Protein 4JYS (pdb70)

CATH classification: 3.10.50.40

Foldseek 3Di:
DDFFDADPQGKTKDWPDQADDDFADAFKKFFKWKWKAFPVVGDTPDGQVVPPRGDIDGALDDPPPAFQVVSPVSGRGYQFTKMKIFAALVRHPCVPCVDGTMIMIMTTHDIPPDVVPDDDDPVVVVVVVVVD/DDFWDADPVGKTKDWPDQADDDFAAAFKKWFKWKWKAFPPPGDTPDTQVPPPGGDIDGQLDDPPPAFQVVSPVSGRGYQQTKMKIFAQCVRHPCPPPVPGTMIMIMTTHDIGGD

B-factor: mean 32.07, std 16.11, range [13.48, 122.91]

Secondary structure (DSSP, 8-state):
-PPPEEPTT--EEEEEE--BSSPP-TT-EEEEEEEEEESSS--EEEE-TT-SSPPEEETT---SSS-HHHHHHTTT--BT-EEEEEE-GGGS-TTTSTTS-EEEEEEEEEEE--S-----HHHHHHHHTTT-/----EE-TTS-EEEEEE--BSSPP-TT-EEEEEEEEEESSS--EEEE-TTSSSPPEEETT---SSS-HHHHHHTTT--BT-EEEEEE-GGGS-TTTS-SS-EEEEEEEEEEE--

Solvent-accessible surface area: 14953 Å² total; per-residue (Å²): 174,107,107,83,82,123,25,173,34,19,0,58,42,32,33,79,93,105,25,106,54,103,61,2,99,108,16,13,41,0,49,0,36,7,42,0,60,1,40,122,86,115,132,91,41,81,34,4,105,132,42,166,136,16,30,77,4,104,0,31,67,75,38,72,137,29,14,117,2,1,5,63,6,0,71,36,0,68,83,94,1,58,14,34,1,28,3,25,40,107,13,13,77,72,136,147,36,76,103,21,58,2,28,2,49,1,28,1,54,105,21,16,90,119,102,95,76,59,101,104,157,100,101,101,87,98,66,93,114,115,138,186,194,95,110,83,82,148,24,146,35,20,0,58,50,33,30,81,81,92,24,148,48,88,65,2,109,60,4,4,24,0,45,0,21,2,51,0,78,9,51,101,80,155,166,95,50,72,36,8,101,142,51,175,126,27,30,114,4,104,0,15,65,62,62,147,160,28,9,117,1,1,4,50,5,0,69,33,0,66,104,108,1,81,14,25,1,27,1,23,33,108,20,14,68,66,134,140,56,85,105,27,56,1,48,1,59,0,23,1,53,113,39,66,133,157

Structure (mmCIF, N/CA/C/O backbone):
data_4JYS
#
_entry.id   4JYS
#
_cell.length_a   46.600
_cell.length_b   61.910
_cell.length_c   99.960
_cell.angle_alpha   90.00
_cell.angle_beta   90.00
_cell.angle_gamma   90.00
#
_symmetry.space_group_name_H-M   'P 21 21 21'
#
loop_
_entity.id
_entity.type
_entity.pdbx_description
1 polymer 'Peptidyl-prolyl cis-trans isomerase'
2 non-polymer IMIDAZOLE
3 non-polymer 'CHLORIDE ION'
4 water water
#
loop_
_atom_site.group_PDB
_atom_site.id
_atom_site.type_symbol
_atom_site.label_atom_id
_atom_site.label_alt_id
_atom_site.label_comp_id
_atom_site.label_asym_id
_atom_site.label_entity_id
_atom_site.label_seq_id
_atom_site.pdbx_PDB_ins_code
_atom_site.Cartn_x
_atom_site.Cartn_y
_atom_site.Cartn_z
_atom_site.occupancy
_atom_site.B_iso_or_equiv
_atom_site.auth_seq_id
_atom_site.auth_comp_id
_atom_site.auth_asym_id
_atom_site.auth_atom_id
_atom_site.pdbx_PDB_model_num
ATOM 1 N N . ASP A 1 5 ? 25.768 11.730 29.582 1.00 65.31 76 ASP A N 1
ATOM 2 C CA . ASP A 1 5 ? 25.118 12.382 28.406 1.00 64.22 76 ASP A CA 1
ATOM 3 C C . ASP A 1 5 ? 23.676 12.849 28.722 1.00 55.60 76 ASP A C 1
ATOM 4 O O . ASP A 1 5 ? 23.383 13.284 29.828 1.00 57.36 76 ASP A O 1
ATOM 9 N N . LYS A 1 6 ? 22.780 12.726 27.756 1.00 49.83 77 LYS A N 1
ATOM 10 C CA . LYS A 1 6 ? 21.512 13.424 27.792 1.00 41.80 77 LYS A CA 1
ATOM 11 C C . LYS A 1 6 ? 20.470 12.768 28.711 1.00 36.18 77 LYS A C 1
ATOM 12 O O . LYS A 1 6 ? 20.504 11.538 28.948 1.00 31.45 77 LYS A O 1
ATOM 18 N N . PRO A 1 7 ? 19.524 13.580 29.229 1.00 31.07 78 PRO A N 1
ATOM 19 C CA . PRO A 1 7 ? 18.438 12.964 29.975 1.00 27.50 78 PRO A CA 1
ATOM 20 C C . PRO A 1 7 ? 17.408 12.305 29.044 1.00 26.04 78 PRO A C 1
ATOM 21 O O . PRO A 1 7 ? 17.326 12.647 27.858 1.00 22.74 78 PRO A O 1
ATOM 25 N N . TYR A 1 8 ? 16.590 11.398 29.587 1.00 24.51 79 TYR A N 1
ATOM 26 C CA . TYR A 1 8 ? 15.367 10.992 28.886 1.00 22.86 79 TYR A CA 1
ATOM 27 C C . TYR A 1 8 ? 14.376 12.153 28.805 1.00 23.41 79 TYR A C 1
ATOM 28 O O . TYR A 1 8 ? 14.252 12.915 29.761 1.00 22.26 79 TYR A O 1
ATOM 37 N N . VAL A 1 9 ? 13.661 12.270 27.689 1.00 20.76 80 VAL A N 1
ATOM 38 C CA . VAL A 1 9 ? 12.476 13.136 27.576 1.00 21.50 80 VAL A CA 1
ATOM 39 C C . VAL A 1 9 ? 11.248 12.250 27.882 1.00 22.40 80 VAL A C 1
ATOM 40 O O . VAL A 1 9 ? 11.146 11.136 27.333 1.00 24.40 80 VAL A O 1
ATOM 44 N N . LYS A 1 10 ? 10.331 12.677 28.764 1.00 20.43 81 LYS A N 1
ATOM 45 C CA . LYS A 1 10 ? 9.163 11.814 29.094 1.00 21.91 81 LYS A CA 1
ATOM 46 C C . LYS A 1 10 ? 7.938 12.338 28.392 1.00 23.10 81 LYS A C 1
ATOM 47 O O . LYS A 1 10 ? 7.628 13.523 28.505 1.00 21.47 81 LYS A O 1
ATOM 53 N N . THR A 1 11 ? 7.238 11.464 27.666 1.00 20.85 82 THR A N 1
ATOM 54 C CA . THR A 1 11 ? 5.918 11.851 27.112 1.00 21.91 82 THR A CA 1
ATOM 55 C C . THR A 1 11 ? 4.910 11.790 28.286 1.00 23.26 82 THR A C 1
ATOM 56 O O . THR A 1 11 ? 5.149 11.143 29.317 1.00 21.23 82 THR A O 1
ATOM 60 N N . GLU A 1 12 ? 3.766 12.425 28.090 1.00 24.19 83 GLU A N 1
ATOM 61 C CA . GLU A 1 12 ? 2.649 12.369 29.032 1.00 24.27 83 GLU A CA 1
ATOM 62 C C . GLU A 1 12 ? 2.243 10.928 29.293 1.00 26.09 83 GLU A C 1
ATOM 63 O O . GLU A 1 12 ? 1.879 10.560 30.404 1.00 24.16 83 GLU A O 1
ATOM 69 N N . SER A 1 13 ? 2.390 10.087 28.269 1.00 25.83 84 SER A N 1
ATOM 70 C CA . SER A 1 13 ? 1.955 8.681 28.372 1.00 22.11 84 SER A CA 1
ATOM 71 C C . SER A 1 13 ? 2.955 7.819 29.101 1.00 22.19 84 SER A C 1
ATOM 72 O O . SER A 1 13 ? 2.707 6.619 29.362 1.00 22.06 84 SER A O 1
ATOM 75 N N . GLY A 1 14 ? 4.109 8.410 29.436 1.00 22.56 85 GLY A N 1
ATOM 76 C CA . GLY A 1 14 ? 5.135 7.699 30.202 1.00 22.07 85 GLY A CA 1
ATOM 77 C C . GLY A 1 14 ? 6.259 7.103 29.398 1.00 20.11 85 GLY A C 1
ATOM 78 O O . GLY A 1 14 ? 7.054 6.318 29.941 1.00 20.85 85 GLY A O 1
ATOM 79 N N . ILE A 1 15 ? 6.354 7.416 28.105 1.00 18.27 86 ILE A N 1
ATOM 80 C CA . ILE A 1 15 ? 7.500 6.908 27.361 1.00 18.01 86 ILE A CA 1
ATOM 81 C C . ILE A 1 15 ? 8.704 7.777 27.631 1.00 19.87 86 ILE A C 1
ATOM 82 O O . ILE A 1 15 ? 8.657 8.992 27.392 1.00 18.46 86 ILE A O 1
ATOM 87 N N . LEU A 1 16 ? 9.769 7.189 28.170 1.00 19.74 87 LEU A N 1
ATOM 88 C CA . LEU A 1 16 ? 10.991 7.930 28.400 1.00 21.34 87 LEU A CA 1
ATOM 89 C C . LEU A 1 16 ? 11.933 7.602 27.236 1.00 20.42 87 LEU A C 1
ATOM 90 O O . LEU A 1 16 ? 12.248 6.440 27.033 1.00 24.60 87 LEU A O 1
ATOM 95 N N . TYR A 1 17 ? 12.403 8.603 26.528 1.00 21.01 88 TYR A N 1
ATOM 96 C CA . TYR A 1 17 ? 13.179 8.364 25.276 1.00 23.23 88 TYR A CA 1
ATOM 97 C C . TYR A 1 17 ? 14.346 9.321 25.127 1.00 22.61 88 TYR A C 1
ATOM 98 O O . TYR A 1 17 ? 14.348 10.436 25.672 1.00 22.63 88 TYR A O 1
ATOM 107 N N . LYS A 1 18 ? 15.366 8.854 24.423 1.00 25.33 89 LYS A N 1
ATOM 108 C CA . LYS A 1 18 ? 16.406 9.744 23.908 1.00 25.23 89 LYS A CA 1
ATOM 109 C C . LYS A 1 18 ? 16.826 9.307 22.519 1.00 26.15 89 LYS A C 1
ATOM 110 O O . LYS A 1 18 ? 16.842 8.113 22.218 1.00 20.66 89 LYS A O 1
ATOM 116 N N . ASP A 1 19 ? 17.221 10.275 21.717 1.00 24.94 90 ASP A N 1
ATOM 117 C CA . ASP A 1 19 ? 17.698 9.999 20.366 1.00 28.73 90 ASP A CA 1
ATOM 118 C C . ASP A 1 19 ? 19.169 9.730 20.390 1.00 29.64 90 ASP A C 1
ATOM 119 O O . ASP A 1 19 ? 19.967 10.579 20.800 1.00 28.11 90 ASP A O 1
ATOM 124 N N . LEU A 1 20 ? 19.521 8.519 19.999 1.00 28.48 91 LEU A N 1
ATOM 125 C CA . LEU A 1 20 ? 20.915 8.105 19.983 1.00 32.22 91 LEU A CA 1
ATOM 126 C C . LEU A 1 20 ? 21.555 8.541 18.682 1.00 32.68 91 LEU A C 1
ATOM 127 O O . LEU A 1 20 ? 22.759 8.786 18.639 1.00 33.15 91 LEU A O 1
ATOM 132 N N . ILE A 1 21 ? 20.737 8.643 17.635 1.00 33.21 92 ILE A N 1
ATOM 133 C CA . ILE A 1 21 ? 21.140 9.118 16.303 1.00 36.61 92 ILE A CA 1
ATOM 134 C C . ILE A 1 21 ? 20.061 10.086 15.846 1.00 35.13 92 ILE A C 1
ATOM 135 O O . ILE A 1 21 ? 18.866 9.768 15.910 1.00 32.14 92 ILE A O 1
ATOM 140 N N . ASP A 1 22 ? 20.438 11.268 15.377 1.00 35.19 93 ASP A N 1
ATOM 141 C CA . ASP A 1 22 ? 19.394 12.279 15.126 1.00 40.68 93 ASP A CA 1
ATOM 142 C C . ASP A 1 22 ? 18.466 12.042 13.920 1.00 40.19 93 ASP A C 1
ATOM 143 O O . ASP A 1 22 ? 17.260 12.387 13.961 1.00 39.34 93 ASP A O 1
ATOM 148 N N . GLY A 1 23 ? 19.010 11.447 12.862 1.00 37.24 94 GLY A N 1
ATOM 149 C CA . GLY A 1 23 ? 18.224 11.255 11.638 1.00 37.33 94 GLY A CA 1
ATOM 150 C C . GLY A 1 23 ? 18.339 12.479 10.746 1.00 41.71 94 GLY A C 1
ATOM 151 O O . GLY A 1 23 ? 19.044 13.425 11.092 1.00 38.54 94 GLY A O 1
ATOM 152 N N . GLU A 1 24 ? 17.642 12.463 9.614 1.00 41.02 95 GLU A N 1
ATOM 153 C CA . GLU A 1 24 ? 17.772 13.482 8.579 1.00 44.13 95 GLU A CA 1
ATOM 154 C C . GLU A 1 24 ? 16.432 13.635 7.874 1.00 44.39 95 GLU A C 1
ATOM 155 O O . GLU A 1 24 ? 15.634 12.681 7.806 1.00 46.15 95 GLU A O 1
ATOM 161 N N . GLY A 1 25 ? 16.155 14.832 7.365 1.00 43.20 96 GLY A N 1
ATOM 162 C CA . GLY A 1 25 ? 14.911 15.078 6.627 1.00 38.11 96 GLY A CA 1
ATOM 163 C C . GLY A 1 25 ? 13.769 15.537 7.505 1.00 39.25 96 GLY A C 1
ATOM 164 O O . GLY A 1 25 ? 13.985 15.900 8.655 1.00 46.69 96 GLY A O 1
ATOM 165 N N . ASP A 1 26 ? 12.543 15.511 6.984 1.00 40.83 97 ASP A N 1
ATOM 166 C CA . ASP A 1 26 ? 11.392 16.018 7.749 1.00 44.92 97 ASP A CA 1
ATOM 167 C C . ASP A 1 26 ? 10.940 15.078 8.877 1.00 44.77 97 ASP A C 1
ATOM 168 O O . ASP A 1 26 ? 10.926 13.869 8.687 1.00 40.29 97 ASP A O 1
ATOM 173 N N . PRO A 1 27 ? 10.539 15.641 10.036 1.00 45.22 98 PRO A N 1
ATOM 174 C CA . PRO A 1 27 ? 9.984 14.811 11.116 1.00 42.37 98 PRO A CA 1
ATOM 175 C C . PRO A 1 27 ? 8.717 14.043 10.705 1.00 42.76 98 PRO A C 1
ATOM 176 O O . PRO A 1 27 ? 7.916 14.527 9.891 1.00 44.01 98 PRO A O 1
ATOM 180 N N . ILE A 1 28 ? 8.555 12.834 11.254 1.00 36.50 99 ILE A N 1
ATOM 181 C CA . ILE A 1 28 ? 7.367 12.034 11.028 1.00 30.93 99 ILE A CA 1
ATOM 182 C C . ILE A 1 28 ? 6.166 12.690 11.734 1.00 36.82 99 ILE A C 1
ATOM 183 O O . ILE A 1 28 ? 6.298 13.178 12.872 1.00 33.59 99 ILE A O 1
ATOM 188 N N . GLU A 1 29 ? 5.017 12.698 11.048 1.00 39.23 100 GLU A N 1
ATOM 189 C CA . GLU A 1 29 ? 3.742 13.201 11.583 1.00 40.80 100 GLU A CA 1
ATOM 190 C C . GLU A 1 29 ? 2.687 12.108 11.554 1.00 39.90 100 GLU A C 1
ATOM 191 O O . GLU A 1 29 ? 2.780 11.180 10.761 1.00 39.53 100 GLU A O 1
ATOM 197 N N . GLU A 1 30 ? 1.687 12.222 12.423 1.00 41.07 101 GLU A N 1
ATOM 198 C CA . GLU A 1 30 ? 0.569 11.289 12.493 1.00 43.02 101 GLU A CA 1
ATOM 199 C C . GLU A 1 30 ? 0.058 10.961 11.093 1.00 42.86 101 GLU A C 1
ATOM 200 O O . GLU A 1 30 ? -0.104 11.866 10.278 1.00 42.70 101 GLU A O 1
ATOM 206 N N . GLY A 1 31 ? -0.196 9.681 10.819 1.00 37.74 102 GLY A N 1
ATOM 207 C CA . GLY A 1 31 ? -0.636 9.246 9.501 1.00 38.73 102 GLY A CA 1
ATOM 208 C C . GLY A 1 31 ? 0.469 8.884 8.504 1.00 38.63 102 GLY A C 1
ATOM 209 O O . GLY A 1 31 ? 0.205 8.176 7.544 1.00 40.29 102 GLY A O 1
ATOM 210 N N . ASP A 1 32 ? 1.699 9.355 8.698 1.00 35.66 103 ASP A N 1
ATOM 211 C CA . ASP A 1 32 ? 2.809 8.944 7.819 1.00 33.69 103 ASP A CA 1
ATOM 212 C C . ASP A 1 32 ? 2.998 7.433 7.880 1.00 30.98 103 ASP A C 1
ATOM 213 O O . ASP A 1 32 ? 2.781 6.848 8.924 1.00 30.00 103 ASP A O 1
ATOM 218 N N . ILE A 1 33 ? 3.400 6.821 6.774 1.00 27.80 104 ILE A N 1
ATOM 219 C CA . ILE A 1 33 ? 3.657 5.380 6.773 1.00 26.67 104 ILE A CA 1
ATOM 220 C C . ILE A 1 33 ? 5.143 5.272 7.051 1.00 26.18 104 ILE A C 1
ATOM 221 O O . ILE A 1 33 ? 5.926 5.979 6.425 1.00 26.33 104 ILE A O 1
ATOM 226 N N . VAL A 1 34 ? 5.533 4.413 8.014 1.00 23.60 105 VAL A N 1
ATOM 227 C CA . VAL A 1 34 ? 6.916 4.380 8.473 1.00 22.66 105 VAL A CA 1
ATOM 228 C C . VAL A 1 34 ? 7.398 2.943 8.483 1.00 22.90 105 VAL A C 1
ATOM 229 O O . VAL A 1 34 ? 6.726 2.084 9.030 1.00 22.67 105 VAL A O 1
ATOM 233 N N . TYR A 1 35 ? 8.560 2.701 7.888 1.00 21.85 106 TYR A N 1
ATOM 234 C CA . TYR A 1 35 ? 9.178 1.392 7.958 1.00 21.90 106 TYR A CA 1
ATOM 235 C C . TYR A 1 35 ? 10.144 1.484 9.110 1.00 21.94 106 TYR A C 1
ATOM 236 O O . TYR A 1 35 ? 11.019 2.349 9.124 1.00 20.41 106 TYR A O 1
ATOM 245 N N . ILE A 1 36 ? 10.019 0.561 10.059 1.00 21.58 107 ILE A N 1
ATOM 246 C CA . ILE A 1 36 ? 10.892 0.568 11.217 1.00 20.42 107 ILE A CA 1
ATOM 247 C C . ILE A 1 36 ? 11.546 -0.754 11.520 1.00 19.49 107 ILE A C 1
ATOM 248 O O . ILE A 1 36 ? 10.981 -1.789 11.247 1.00 21.04 107 ILE A O 1
ATOM 253 N N . HIS A 1 37 ? 12.701 -0.697 12.172 1.00 19.22 108 HIS A N 1
ATOM 254 C CA . HIS A 1 37 ? 13.294 -1.875 12.803 1.00 19.06 108 HIS A CA 1
ATOM 255 C C . HIS A 1 37 ? 13.342 -1.632 14.305 1.00 20.00 108 HIS A C 1
ATOM 256 O O . HIS A 1 37 ? 13.519 -0.475 14.758 1.00 19.67 108 HIS A O 1
ATOM 263 N N . TYR A 1 38 ? 13.117 -2.659 15.106 1.00 18.61 109 TYR A N 1
ATOM 264 C CA . TYR A 1 38 ? 13.227 -2.437 16.534 1.00 20.62 109 TYR A CA 1
ATOM 265 C C . TYR A 1 38 ? 13.503 -3.714 17.286 1.00 20.56 109 TYR A C 1
ATOM 266 O O . TYR A 1 38 ? 13.262 -4.807 16.761 1.00 19.91 109 TYR A O 1
ATOM 275 N N . GLN A 1 39 ? 13.993 -3.558 18.515 1.00 20.55 110 GLN A N 1
ATOM 276 C CA . GLN A 1 39 ? 14.116 -4.642 19.466 1.00 22.16 110 GLN A CA 1
ATOM 277 C C . GLN A 1 39 ? 13.655 -4.150 20.825 1.00 23.08 110 GLN A C 1
ATOM 278 O O . GLN A 1 39 ? 13.924 -2.998 21.189 1.00 22.76 110 GLN A O 1
ATOM 284 N N . GLY A 1 40 ? 13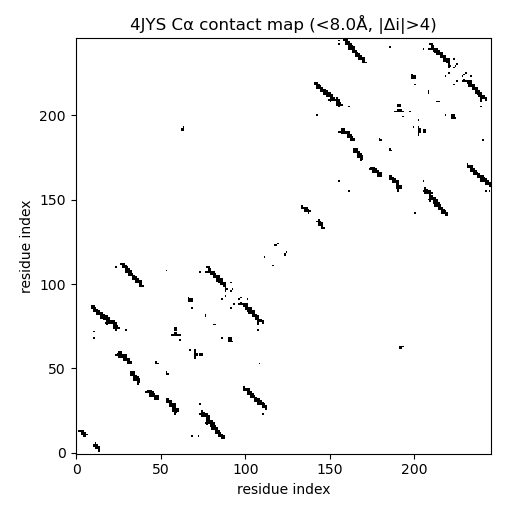.038 -5.046 21.598 1.00 22.30 111 GLY A N 1
ATOM 285 C CA . GLY A 1 40 ? 12.599 -4.748 22.966 1.00 22.90 111 GLY A CA 1
ATOM 286 C C . GLY A 1 40 ? 13.171 -5.762 23.919 1.00 25.56 111 GLY A C 1
ATOM 287 O O . GLY A 1 40 ? 13.284 -6.926 23.562 1.00 28.92 111 GLY A O 1
ATOM 288 N N . LYS A 1 41 ? 13.544 -5.312 25.118 1.00 27.25 112 LYS A N 1
ATOM 289 C CA . LYS A 1 41 ? 14.136 -6.178 26.169 1.00 31.16 112 LYS A CA 1
ATOM 290 C C . LYS A 1 41 ? 13.440 -5.921 27.511 1.00 31.37 112 LYS A C 1
ATOM 291 O O . LYS A 1 41 ? 12.967 -4.799 27.778 1.00 28.29 112 LYS A O 1
ATOM 297 N N . THR A 1 42 ? 13.435 -6.946 28.355 1.00 31.53 113 THR A N 1
ATOM 298 C CA . THR A 1 42 ? 13.077 -6.799 29.762 1.00 32.45 113 THR A CA 1
ATOM 299 C C . THR A 1 42 ? 14.139 -5.940 30.455 1.00 32.38 113 THR A C 1
ATOM 300 O O . THR A 1 42 ? 15.307 -5.853 30.015 1.00 31.93 113 THR A O 1
ATOM 304 N N . THR A 1 43 ? 13.745 -5.279 31.539 1.00 35.85 114 THR A N 1
ATOM 305 C CA . THR A 1 43 ? 14.723 -4.574 32.348 1.00 34.60 114 THR A CA 1
ATOM 306 C C . THR A 1 43 ? 15.055 -5.409 33.591 1.00 39.42 114 THR A C 1
ATOM 307 O O . THR A 1 43 ? 16.082 -5.193 34.226 1.00 42.93 114 THR A O 1
ATOM 311 N N . ASN A 1 44 ? 14.209 -6.376 33.925 1.00 44.86 115 ASN A N 1
ATOM 312 C CA . ASN A 1 44 ? 14.541 -7.284 35.026 1.00 51.03 115 ASN A CA 1
ATOM 313 C C . ASN A 1 44 ? 15.826 -8.017 34.704 1.00 52.68 115 ASN A C 1
ATOM 314 O O . ASN A 1 44 ? 16.798 -7.927 35.447 1.00 53.24 115 ASN A O 1
ATOM 319 N N . ASP A 1 45 ? 15.860 -8.675 33.552 1.00 53.21 116 ASP A N 1
ATOM 320 C CA . ASP A 1 45 ? 17.016 -9.492 33.176 1.00 55.17 116 ASP A CA 1
ATOM 321 C C . ASP A 1 45 ? 17.653 -9.139 31.821 1.00 50.30 116 ASP A C 1
ATOM 322 O O . ASP A 1 45 ? 18.514 -9.857 31.355 1.00 48.26 116 ASP A O 1
ATOM 327 N N . PHE A 1 46 ? 17.231 -8.036 31.205 0.77 48.77 117 PHE A N 1
ATOM 328 C CA . PHE A 1 46 ? 17.694 -7.617 29.862 1.00 44.34 117 PHE A CA 1
ATOM 329 C C . PHE A 1 46 ? 17.675 -8.683 28.754 1.00 42.65 117 PHE A C 1
ATOM 330 O O . PHE A 1 46 ? 18.568 -8.720 27.909 0.92 43.56 117 PHE A O 1
ATOM 338 N N . ARG A 1 47 ? 16.674 -9.550 28.729 1.00 40.66 118 ARG A N 1
ATOM 339 C CA . ARG A 1 47 ? 16.616 -10.460 27.593 1.00 42.69 118 ARG A CA 1
ATOM 340 C C . ARG A 1 47 ? 15.675 -9.926 26.518 0.85 38.23 118 ARG A C 1
ATOM 341 O O . ARG A 1 47 ? 14.697 -9.244 26.818 0.94 38.79 118 ARG A O 1
ATOM 349 N N . ILE A 1 48 ? 16.003 -10.226 25.267 1.00 37.35 119 ILE A N 1
ATOM 350 C CA . ILE A 1 48 ? 15.242 -9.762 24.134 1.00 34.80 119 ILE A CA 1
ATOM 351 C C . ILE A 1 48 ? 13.897 -10.449 24.081 1.00 35.80 119 ILE A C 1
ATOM 352 O O . ILE A 1 48 ? 13.809 -11.669 24.070 0.79 39.65 119 ILE A O 1
ATOM 357 N N . ILE A 1 49 ? 12.838 -9.664 24.022 1.00 34.39 120 ILE A N 1
ATOM 358 C CA . ILE A 1 49 ? 11.516 -10.258 23.918 1.00 34.63 120 ILE A CA 1
ATOM 359 C C . ILE A 1 49 ? 11.006 -10.226 22.488 1.00 36.04 120 ILE A C 1
ATOM 360 O O . ILE A 1 49 ? 10.211 -11.064 22.110 0.79 33.10 120 ILE A O 1
ATOM 365 N N . HIS A 1 50 ? 11.472 -9.255 21.691 1.00 36.89 121 HIS A N 1
ATOM 366 C CA . HIS A 1 50 ? 11.106 -9.188 20.277 1.00 34.14 121 HIS A CA 1
ATOM 367 C C . HIS A 1 50 ? 12.177 -8.437 19.481 0.99 32.43 121 HIS A C 1
ATOM 368 O O . HIS A 1 50 ? 12.768 -7.470 19.964 0.90 28.28 121 HIS A O 1
ATOM 375 N N . SER A 1 51 ? 12.423 -8.887 18.256 1.00 26.49 122 SER A N 1
ATOM 376 C CA . SER A 1 51 ? 13.407 -8.207 17.407 1.00 27.05 122 SER A CA 1
ATOM 377 C C . SER A 1 51 ? 12.865 -8.286 16.006 1.00 25.21 122 SER A C 1
ATOM 378 O O . SER A 1 51 ? 12.321 -9.325 15.626 1.00 22.75 122 SER A O 1
ATOM 381 N N . THR A 1 52 ? 12.973 -7.201 15.250 1.00 21.73 123 THR A N 1
ATOM 382 C CA . THR A 1 52 ? 12.490 -7.230 13.855 1.00 20.93 123 THR A CA 1
ATOM 383 C C . THR A 1 52 ? 13.628 -7.583 12.886 0.80 20.22 123 THR A C 1
ATOM 384 O O . THR A 1 52 ? 13.429 -7.547 11.677 0.94 20.36 123 THR A O 1
ATOM 388 N N . PHE A 1 53 ? 14.832 -7.857 13.391 1.00 20.12 124 PHE A N 1
ATOM 389 C CA . PHE A 1 53 ? 16.028 -7.786 12.520 1.00 22.31 124 PHE A CA 1
ATOM 390 C C . PHE A 1 53 ? 16.151 -8.927 11.521 1.00 25.19 124 PHE A C 1
ATOM 391 O O . PHE A 1 53 ? 16.949 -8.842 10.598 1.00 28.27 124 PHE A O 1
ATOM 399 N N . ASN A 1 54 ? 15.329 -9.960 11.658 1.00 26.14 125 ASN A N 1
ATOM 400 C CA . ASN A 1 54 ? 15.286 -11.040 10.655 1.00 32.51 125 ASN A CA 1
ATOM 401 C C . ASN A 1 54 ? 14.393 -10.714 9.442 1.00 32.54 125 ASN A C 1
ATOM 402 O O . ASN A 1 54 ? 14.390 -11.458 8.457 1.00 33.11 125 ASN A O 1
ATOM 407 N N . SER A 1 55 ? 13.600 -9.643 9.529 1.00 29.19 126 SER A N 1
ATOM 408 C CA . SER A 1 55 ? 12.708 -9.235 8.400 1.00 29.34 126 SER A CA 1
ATOM 409 C C . SER A 1 55 ? 13.472 -8.329 7.448 1.00 28.82 126 SER A C 1
ATOM 410 O O . SER A 1 55 ? 13.793 -7.206 7.839 1.00 24.31 126 SER A O 1
ATOM 413 N N . ILE A 1 56 ? 13.723 -8.780 6.204 1.00 23.32 127 ILE A N 1
ATOM 414 C CA . ILE A 1 56 ? 14.435 -7.994 5.217 1.00 25.51 127 ILE A CA 1
ATOM 415 C C . ILE A 1 56 ? 13.621 -6.759 4.871 1.00 22.99 127 ILE A C 1
ATOM 416 O O . ILE A 1 56 ? 14.175 -5.660 4.708 1.00 22.68 127 ILE A O 1
ATOM 421 N N . ILE A 1 57 ? 12.309 -6.937 4.702 1.00 22.46 128 ILE A N 1
ATOM 422 C CA . ILE A 1 57 ? 11.460 -5.756 4.559 1.00 21.20 128 ILE A CA 1
ATOM 423 C C . ILE A 1 57 ? 11.002 -5.423 5.981 1.00 20.78 128 ILE A C 1
ATOM 424 O O . ILE A 1 57 ? 10.457 -6.281 6.660 1.00 21.16 128 ILE A O 1
ATOM 429 N N . PRO A 1 58 ? 11.364 -4.211 6.505 1.00 18.63 129 PRO A N 1
ATOM 430 C CA . PRO A 1 58 ? 10.983 -3.873 7.907 1.00 20.07 129 PRO A CA 1
ATOM 431 C C . PRO A 1 58 ? 9.463 -3.750 7.999 1.00 18.96 129 PRO A C 1
ATOM 432 O O . PRO A 1 58 ? 8.820 -3.340 7.004 1.00 21.19 129 PRO A O 1
ATOM 436 N N . PRO A 1 59 ? 8.888 -4.039 9.179 1.00 20.69 130 PRO A N 1
ATOM 437 C CA . PRO A 1 59 ? 7.428 -3.807 9.377 1.00 21.81 130 PRO A CA 1
ATOM 438 C C . PRO A 1 59 ? 7.109 -2.361 9.100 1.00 23.35 130 PRO A C 1
ATOM 439 O O . PRO A 1 59 ? 7.981 -1.511 9.360 1.00 18.94 130 PRO A O 1
ATOM 443 N N . LYS A 1 60 ? 5.894 -2.091 8.605 1.00 23.35 131 LYS A N 1
ATOM 444 C CA . LYS A 1 60 ? 5.499 -0.708 8.377 1.00 27.51 131 LYS A CA 1
ATOM 445 C C . LYS A 1 60 ? 4.267 -0.396 9.208 1.00 26.42 131 LYS A C 1
ATOM 446 O O . LYS A 1 60 ? 3.454 -1.261 9.482 1.00 26.12 131 LYS A O 1
ATOM 452 N N . ILE A 1 61 ? 4.147 0.842 9.641 1.00 23.64 132 ILE A N 1
ATOM 453 C CA . ILE A 1 61 ? 3.001 1.221 10.485 1.00 26.72 132 ILE A CA 1
ATOM 454 C C . ILE A 1 61 ? 2.608 2.602 10.007 1.00 25.83 132 ILE A C 1
ATOM 455 O O . ILE A 1 61 ? 3.384 3.228 9.263 1.00 25.32 132 ILE A O 1
ATOM 460 N N . ARG A 1 62 ? 1.437 3.084 10.443 1.00 27.10 133 ARG A N 1
ATOM 461 C CA . ARG A 1 62 ? 1.085 4.485 10.248 1.00 29.40 133 ARG A CA 1
ATOM 462 C C . ARG A 1 62 ? 1.290 5.163 11.589 1.00 28.49 133 ARG A C 1
ATOM 463 O O . ARG A 1 62 ? 0.728 4.738 12.591 1.00 27.12 133 ARG A O 1
ATOM 471 N N . ALA A 1 63 ? 2.078 6.229 11.574 1.00 29.09 134 ALA A N 1
ATOM 472 C CA . ALA A 1 63 ? 2.416 6.940 12.778 1.00 28.20 134 ALA A CA 1
ATOM 473 C C . ALA A 1 63 ? 1.149 7.378 13.496 1.00 32.11 134 ALA A C 1
ATOM 474 O O . ALA A 1 63 ? 0.198 7.929 12.880 1.00 31.93 134 ALA A O 1
ATOM 476 N N . GLY A 1 64 ? 1.127 7.092 14.794 1.00 30.32 135 GLY A N 1
ATOM 477 C CA . GLY A 1 64 ? 0.021 7.486 15.659 1.00 33.31 135 GLY A CA 1
ATOM 478 C C . GLY A 1 64 ? -1.259 6.701 15.487 1.00 34.34 135 GLY A C 1
ATOM 479 O O . GLY A 1 64 ? -2.307 7.119 15.992 1.00 36.56 135 GLY A O 1
ATOM 480 N N . GLN A 1 65 ? -1.199 5.568 14.799 1.00 33.98 136 GLN A N 1
ATOM 481 C CA . GLN A 1 65 ? -2.405 4.782 14.546 1.00 35.06 136 GLN A CA 1
ATOM 482 C C . GLN A 1 65 ? -2.253 3.312 14.911 1.00 35.07 136 GLN A C 1
ATOM 483 O O . GLN A 1 65 ? -1.965 2.472 14.072 1.00 34.71 136 GLN A O 1
ATOM 489 N N . TYR A 1 66 ? -2.449 3.022 16.186 1.00 33.46 137 TYR A N 1
ATOM 490 C CA . TYR A 1 66 ? -2.335 1.700 16.734 1.00 34.46 137 TYR A CA 1
ATOM 491 C C . TYR A 1 66 ? -3.269 0.730 16.021 1.00 36.13 137 TYR A C 1
ATOM 492 O O . TYR A 1 66 ? -4.448 0.994 15.867 1.00 36.32 137 TYR A O 1
ATOM 501 N N . ASP A 1 67 ? -2.737 -0.403 15.607 1.00 33.77 138 ASP A N 1
ATOM 502 C CA . ASP A 1 67 ? -3.519 -1.340 14.796 1.00 36.99 138 ASP A CA 1
ATOM 503 C C . ASP A 1 67 ? -3.240 -2.696 15.349 1.00 35.77 138 ASP A C 1
ATOM 504 O O . ASP A 1 67 ? -3.501 -3.714 14.701 1.00 40.50 138 ASP A O 1
ATOM 509 N N . GLN A 1 68 ? -2.656 -2.708 16.551 1.00 31.02 139 GLN A N 1
ATOM 510 C CA . GLN A 1 68 ? -2.491 -3.933 17.302 1.00 28.75 139 GLN A CA 1
ATOM 511 C C . GLN A 1 68 ? -1.389 -4.876 16.758 1.00 28.95 139 GLN A C 1
ATOM 512 O O . GLN A 1 68 ? -1.124 -5.948 17.334 1.00 32.71 139 GLN A O 1
ATOM 518 N N . LYS A 1 69 ? -0.721 -4.477 15.675 1.00 29.66 140 LYS A N 1
ATOM 519 C CA . LYS A 1 69 ? 0.356 -5.301 15.114 1.00 31.51 140 LYS A CA 1
ATOM 520 C C . LYS A 1 69 ? 1.657 -5.230 15.941 1.00 31.06 140 LYS A C 1
ATOM 521 O O . LYS A 1 69 ? 2.459 -6.155 15.944 1.00 29.58 140 LYS A O 1
ATOM 527 N N . HIS A 1 70 ? 1.853 -4.121 16.641 1.00 26.56 141 HIS A N 1
ATOM 528 C CA . HIS A 1 70 ? 3.056 -3.923 17.441 1.00 23.85 141 HIS A CA 1
ATOM 529 C C . HIS A 1 70 ? 2.585 -3.357 18.768 1.00 23.12 141 HIS A C 1
ATOM 530 O O . HIS A 1 70 ? 1.406 -2.996 18.883 1.00 26.78 141 HIS A O 1
ATOM 537 N N . ILE A 1 71 ? 3.478 -3.255 19.748 1.00 23.54 142 ILE A N 1
ATOM 538 C CA . ILE A 1 71 ? 3.077 -2.653 21.030 1.00 24.37 142 ILE A CA 1
ATOM 539 C C . ILE A 1 71 ? 2.625 -1.216 20.818 1.00 24.41 142 ILE A C 1
ATOM 540 O O . ILE A 1 71 ? 3.120 -0.474 19.912 1.00 22.73 142 ILE A O 1
ATOM 545 N N . ARG A 1 72 ? 1.663 -0.804 21.647 1.00 22.81 143 ARG A N 1
ATOM 546 C CA . ARG A 1 72 ? 1.078 0.531 21.495 1.00 21.58 143 ARG A CA 1
ATOM 547 C C . ARG A 1 72 ? 2.144 1.648 21.460 1.00 20.08 143 ARG A C 1
ATOM 548 O O . ARG A 1 72 ? 2.011 2.614 20.722 1.00 21.61 143 ARG A O 1
ATOM 556 N N . ALA A 1 73 ? 3.192 1.543 22.294 1.00 22.63 144 ALA A N 1
ATOM 557 C CA . ALA A 1 73 ? 4.161 2.653 22.420 1.00 22.81 144 ALA A CA 1
ATOM 558 C C . ALA A 1 73 ? 4.779 3.079 21.088 1.00 22.28 144 ALA A C 1
ATOM 559 O O . ALA A 1 73 ? 5.047 4.253 20.869 1.00 23.15 144 ALA A O 1
ATOM 561 N N . ILE A 1 74 ? 5.033 2.100 20.228 1.00 22.19 145 ILE A N 1
ATOM 562 C CA . ILE A 1 74 ? 5.713 2.321 18.943 1.00 21.67 145 ILE A CA 1
ATOM 563 C C . ILE A 1 74 ? 5.027 3.382 18.063 1.00 22.51 145 ILE A C 1
ATOM 564 O O . ILE A 1 74 ? 5.700 4.228 17.483 1.00 22.11 145 ILE A O 1
ATOM 569 N N . TYR A 1 75 ? 3.697 3.326 17.978 1.00 22.69 146 TYR A N 1
ATOM 570 C CA . TYR A 1 75 ? 2.915 4.236 17.146 1.00 23.96 146 TYR A CA 1
ATOM 571 C C . TYR A 1 75 ? 3.080 5.651 17.608 1.00 24.18 146 TYR A C 1
ATOM 572 O O . TYR A 1 75 ? 3.080 6.585 16.792 1.00 24.96 146 TYR A O 1
ATOM 581 N N . GLU A 1 76 ? 3.233 5.813 18.922 1.00 22.38 147 GLU A N 1
ATOM 582 C CA . GLU A 1 76 ? 3.452 7.170 19.462 1.00 23.40 147 GLU A CA 1
ATOM 583 C C . GLU A 1 76 ? 4.888 7.638 19.249 1.00 24.22 147 GLU A C 1
ATOM 584 O O . GLU A 1 76 ? 5.145 8.740 18.794 1.00 24.79 147 GLU A O 1
ATOM 590 N N . ILE A 1 77 ? 5.832 6.779 19.589 1.00 24.70 148 ILE A N 1
ATOM 591 C CA . ILE A 1 77 ? 7.186 7.245 19.621 1.00 28.80 148 ILE A CA 1
ATOM 592 C C . ILE A 1 77 ? 7.825 7.519 18.231 1.00 25.32 148 ILE A C 1
ATOM 593 O O . ILE A 1 77 ? 8.754 8.283 18.173 1.00 21.36 148 ILE A O 1
ATOM 598 N N . VAL A 1 78 ? 7.278 6.975 17.132 1.00 21.78 149 VAL A N 1
ATOM 599 C CA . VAL A 1 78 ? 7.761 7.401 15.777 1.00 21.26 149 VAL A CA 1
ATOM 600 C C . VAL A 1 78 ? 7.501 8.881 15.482 1.00 25.66 149 VAL A C 1
ATOM 601 O O . VAL A 1 78 ? 8.230 9.516 14.703 1.00 24.47 149 VAL A O 1
ATOM 605 N N . ILE A 1 79 ? 6.451 9.442 16.082 1.00 26.57 150 ILE A N 1
ATOM 606 C CA . ILE A 1 79 ?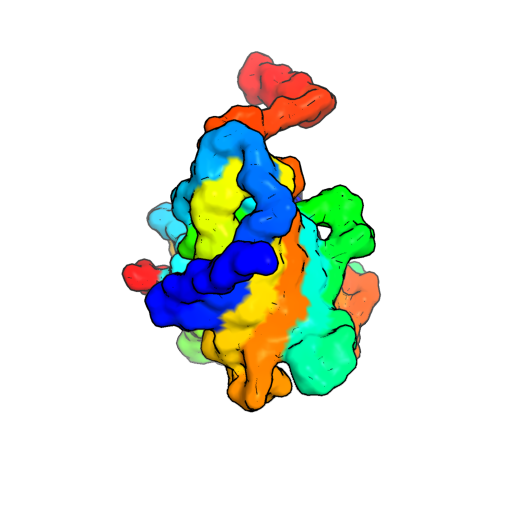 6.130 10.852 15.781 1.00 27.80 150 ILE A CA 1
ATOM 607 C C . ILE A 1 79 ? 7.310 11.728 16.213 1.00 28.88 150 ILE A C 1
ATOM 608 O O . ILE A 1 79 ? 7.807 11.604 17.340 1.00 30.28 150 ILE A O 1
ATOM 613 N N . GLY A 1 80 ? 7.800 12.564 15.294 1.00 33.32 151 GLY A N 1
ATOM 614 C CA . GLY A 1 80 ? 8.951 13.438 15.569 1.00 32.51 151 GLY A CA 1
ATOM 615 C C . GLY A 1 80 ? 10.295 12.779 15.233 1.00 31.32 151 GLY A C 1
ATOM 616 O O . GLY A 1 80 ? 11.316 13.470 15.148 1.00 30.19 151 GLY A O 1
ATOM 617 N N . MET A 1 81 ? 10.333 11.439 15.072 1.00 26.15 152 MET A N 1
ATOM 618 C CA . MET A 1 81 ? 11.522 10.808 14.506 1.00 24.03 152 MET A CA 1
ATOM 619 C C . MET A 1 81 ? 11.660 11.188 13.035 1.00 24.96 152 MET A C 1
ATOM 620 O O . MET A 1 81 ? 10.672 11.618 12.401 1.00 24.15 152 MET A O 1
ATOM 625 N N . LYS A 1 82 ? 12.869 10.983 12.507 1.00 26.50 153 LYS A N 1
ATOM 626 C CA . LYS A 1 82 ? 13.169 11.207 11.106 1.00 28.58 153 LYS A CA 1
ATOM 627 C C . LYS A 1 82 ? 13.741 9.942 10.510 1.00 32.39 153 LYS A C 1
ATOM 628 O O . LYS A 1 82 ? 14.089 8.966 11.242 1.00 25.77 153 LYS A O 1
ATOM 634 N N . LYS A 1 83 ? 13.888 9.963 9.174 1.00 30.79 154 LYS A N 1
ATOM 635 C CA . LYS A 1 83 ? 14.665 8.932 8.501 1.00 31.49 154 LYS A CA 1
ATOM 636 C C . LYS A 1 83 ? 15.981 8.767 9.223 1.00 28.98 154 LYS A C 1
ATOM 637 O O . LYS A 1 83 ? 16.659 9.753 9.516 1.00 30.17 154 LYS A O 1
ATOM 643 N N . HIS A 1 84 ? 16.334 7.522 9.534 1.00 25.75 155 HIS A N 1
ATOM 644 C CA . HIS A 1 84 ? 17.573 7.175 10.279 1.00 25.99 155 HIS A CA 1
ATOM 645 C C . HIS A 1 84 ? 17.674 7.555 11.773 1.00 24.15 155 HIS A C 1
ATOM 646 O O . HIS A 1 84 ? 18.676 7.255 12.403 1.00 26.64 155 HIS A O 1
ATOM 653 N N . THR A 1 85 ? 16.663 8.203 12.337 1.00 24.77 156 THR A N 1
ATOM 654 C CA . THR A 1 85 ? 16.689 8.458 13.797 1.00 24.89 156 THR A CA 1
ATOM 655 C C . THR A 1 85 ? 16.714 7.095 14.486 1.00 25.34 156 THR A C 1
ATOM 656 O O . THR A 1 85 ? 16.079 6.136 14.009 1.00 22.88 156 THR A O 1
ATOM 660 N N . ARG A 1 86 ? 17.513 6.993 15.548 1.00 24.18 157 ARG A N 1
ATOM 661 C CA . ARG A 1 86 ? 17.398 5.879 16.455 1.00 25.85 157 ARG A CA 1
ATOM 662 C C . ARG A 1 86 ? 17.051 6.420 17.843 1.00 23.08 157 ARG A C 1
ATOM 663 O O . ARG A 1 86 ? 17.776 7.262 18.379 1.00 22.16 157 ARG A O 1
ATOM 671 N N . ARG A 1 87 ? 15.989 5.870 18.423 1.00 21.75 158 ARG A N 1
ATOM 672 C CA . ARG A 1 87 ? 15.409 6.337 19.683 1.00 22.91 158 ARG A CA 1
ATOM 673 C C . ARG A 1 87 ? 15.409 5.183 20.648 1.00 23.74 158 ARG A C 1
ATOM 674 O O . ARG A 1 87 ? 14.885 4.088 20.338 1.00 24.95 158 ARG A O 1
ATOM 682 N N . GLN A 1 88 ? 16.030 5.398 21.799 1.00 21.33 159 GLN A N 1
ATOM 683 C CA . GLN A 1 88 ? 16.059 4.406 22.866 1.00 23.14 159 GLN A CA 1
ATOM 684 C C . GLN A 1 88 ? 14.943 4.782 23.850 1.00 23.44 159 GLN A C 1
ATOM 685 O O . GLN A 1 88 ? 14.860 5.931 24.225 1.00 20.61 159 GLN A O 1
ATOM 691 N N . CYS A 1 89 ? 14.127 3.821 24.277 1.00 20.02 160 CYS A N 1
ATOM 692 C CA . CYS A 1 89 ? 12.855 4.115 24.969 1.00 21.25 160 CYS A CA 1
ATOM 693 C C . CYS A 1 89 ? 12.669 3.216 26.156 1.00 21.12 160 CYS A C 1
ATOM 694 O O . CYS A 1 89 ? 12.891 2.008 26.015 1.00 24.25 160 CYS A O 1
ATOM 697 N N . VAL A 1 90 ? 12.300 3.799 27.313 1.00 19.14 161 VAL A N 1
ATOM 698 C CA . VAL A 1 90 ? 11.821 3.062 28.503 1.00 19.79 161 VAL A CA 1
ATOM 699 C C . VAL A 1 90 ? 10.276 3.110 28.511 1.00 19.66 161 VAL A C 1
ATOM 700 O O . VAL A 1 90 ? 9.659 4.189 28.548 1.00 20.18 161 VAL A O 1
ATOM 704 N N . VAL A 1 91 ? 9.643 1.958 28.403 1.00 20.20 162 VAL A N 1
ATOM 705 C CA . VAL A 1 91 ? 8.218 1.925 28.043 1.00 19.56 162 VAL A CA 1
ATOM 706 C C . VAL A 1 91 ? 7.392 1.383 29.218 1.00 20.63 162 VAL A C 1
ATOM 707 O O . VAL A 1 91 ? 7.727 0.354 29.780 1.00 23.52 162 VAL A O 1
ATOM 711 N N . PRO A 1 92 ? 6.305 2.074 29.579 1.00 22.77 163 PRO A N 1
ATOM 712 C CA . PRO A 1 92 ? 5.498 1.630 30.728 1.00 24.41 163 PRO A CA 1
ATOM 713 C C . PRO A 1 92 ? 4.559 0.424 30.338 1.00 24.77 163 PRO A C 1
ATOM 714 O O . PRO A 1 92 ? 4.223 0.272 29.162 1.00 23.14 163 PRO A O 1
ATOM 718 N N . PRO A 1 93 ? 4.155 -0.406 31.314 1.00 28.15 164 PRO A N 1
ATOM 719 C CA . PRO A 1 93 ? 3.332 -1.598 30.986 1.00 27.61 164 PRO A CA 1
ATOM 720 C C . PRO A 1 93 ? 2.070 -1.311 30.186 1.00 28.01 164 PRO A C 1
ATOM 721 O O . PRO A 1 93 ? 1.761 -2.057 29.268 1.00 27.32 164 PRO A O 1
ATOM 725 N N . HIS A 1 94 ? 1.362 -0.211 30.454 1.00 28.21 165 HIS A N 1
ATOM 726 C CA . HIS A 1 94 ? 0.099 -0.021 29.756 1.00 26.33 165 HIS A CA 1
ATOM 727 C C . HIS A 1 94 ? 0.286 0.136 28.229 1.00 27.02 165 HIS A C 1
ATOM 728 O O . HIS A 1 94 ? -0.671 -0.035 27.453 1.00 26.52 165 HIS A O 1
ATOM 735 N N . LEU A 1 95 ? 1.521 0.420 27.798 1.00 25.44 166 LEU A N 1
ATOM 736 C CA . LEU A 1 95 ? 1.804 0.634 26.362 1.00 25.03 166 LEU A CA 1
ATOM 737 C C . LEU A 1 95 ? 2.618 -0.492 25.723 1.00 26.79 166 LEU A C 1
ATOM 738 O O . LEU A 1 95 ? 3.108 -0.357 24.592 1.00 25.49 166 LEU A O 1
ATOM 743 N N . ALA A 1 96 ? 2.759 -1.601 26.447 1.00 24.42 167 ALA A N 1
ATOM 744 C CA . ALA A 1 96 ? 3.591 -2.706 26.010 1.00 27.66 167 ALA A CA 1
ATOM 745 C C . ALA A 1 96 ? 2.790 -4.007 26.200 1.00 28.98 167 ALA A C 1
ATOM 746 O O . ALA A 1 96 ? 1.902 -4.298 25.392 1.00 29.98 167 ALA A O 1
ATOM 748 N N . TYR A 1 97 ? 3.076 -4.754 27.256 1.00 31.62 168 TYR A N 1
ATOM 749 C CA . TYR A 1 97 ? 2.394 -6.047 27.520 1.00 32.67 168 TYR A CA 1
ATOM 750 C C . TYR A 1 97 ? 1.757 -5.984 28.911 1.00 32.30 168 TYR A C 1
ATOM 751 O O . TYR A 1 97 ? 2.367 -6.390 29.900 1.00 33.99 168 TYR A O 1
ATOM 760 N N . PRO A 1 98 ? 0.565 -5.382 29.007 1.00 35.28 169 PRO A N 1
ATOM 761 C CA . PRO A 1 98 ? 0.022 -5.097 30.348 1.00 42.63 169 PRO A CA 1
ATOM 762 C C . PRO A 1 98 ? -0.323 -6.347 31.173 1.00 44.84 169 PRO A C 1
ATOM 763 O O . PRO A 1 98 ? -0.379 -6.256 32.394 1.00 45.14 169 PRO A O 1
ATOM 767 N N . ASN A 1 99 ? -0.516 -7.489 30.505 1.00 52.36 170 ASN A N 1
ATOM 768 C CA . ASN A 1 99 ? -0.716 -8.777 31.171 1.00 54.53 170 ASN A CA 1
ATOM 769 C C . ASN A 1 99 ? 0.580 -9.546 31.289 1.00 57.50 170 ASN A C 1
ATOM 770 O O . ASN A 1 99 ? 0.871 -10.074 32.354 1.00 68.27 170 ASN A O 1
ATOM 775 N N . HIS A 1 100 ? 1.354 -9.619 30.207 1.00 51.58 171 HIS A N 1
ATOM 776 C CA . HIS A 1 100 ? 2.580 -10.391 30.229 1.00 48.04 171 HIS A CA 1
ATOM 777 C C . HIS A 1 100 ? 3.681 -9.753 31.052 1.00 45.38 171 HIS A C 1
ATOM 778 O O . HIS A 1 100 ? 4.358 -10.428 31.817 1.00 42.33 171 HIS A O 1
ATOM 785 N N . PHE A 1 101 ? 3.884 -8.450 30.912 1.00 43.88 172 PHE A N 1
ATOM 786 C CA . PHE A 1 101 ? 4.905 -7.809 31.738 1.00 40.67 172 PHE A CA 1
ATOM 787 C C . PHE A 1 101 ? 4.297 -6.660 32.510 1.00 41.86 172 PHE A C 1
ATOM 788 O O . PHE A 1 101 ? 4.535 -5.493 32.185 1.00 39.20 172 PHE A O 1
ATOM 796 N N . PRO A 1 102 ? 3.484 -6.985 33.536 1.00 41.47 173 PRO A N 1
ATOM 797 C CA . PRO A 1 102 ? 2.712 -5.941 34.178 1.00 39.66 173 PRO A CA 1
ATOM 798 C C . PRO A 1 102 ? 3.568 -5.112 35.118 1.00 41.02 173 PRO A C 1
ATOM 799 O O . PRO A 1 102 ? 3.161 -4.022 35.486 1.00 39.95 173 PRO A O 1
ATOM 803 N N . SER A 1 103 ? 4.735 -5.626 35.506 1.00 42.68 174 SER A N 1
ATOM 804 C CA . SER A 1 103 ? 5.410 -5.117 36.705 1.00 49.07 174 SER A CA 1
ATOM 805 C C . SER A 1 103 ? 6.799 -4.505 36.494 1.00 46.54 174 SER A C 1
ATOM 806 O O . SER A 1 103 ? 7.514 -4.256 37.465 1.00 48.02 174 SER A O 1
ATOM 809 N N . GLN A 1 104 ? 7.187 -4.271 35.238 1.00 40.05 175 GLN A N 1
ATOM 810 C CA . GLN A 1 104 ? 8.486 -3.668 34.967 1.00 34.29 175 GLN A CA 1
ATOM 811 C C . GLN A 1 104 ? 8.439 -2.783 33.732 1.00 31.13 175 GLN A C 1
ATOM 812 O O . GLN A 1 104 ? 7.596 -2.978 32.855 1.00 28.57 175 GLN A O 1
ATOM 818 N N . PRO A 1 105 ? 9.378 -1.823 33.642 1.00 30.09 176 PRO A N 1
ATOM 819 C CA . PRO A 1 105 ? 9.459 -1.155 32.351 1.00 29.56 176 PRO A CA 1
ATOM 820 C C . PRO A 1 105 ? 10.201 -2.060 31.334 1.00 27.60 176 PRO A C 1
ATOM 821 O O . PRO A 1 105 ? 10.982 -2.930 31.722 1.00 29.78 176 PRO A O 1
ATOM 825 N N . LEU A 1 106 ? 9.963 -1.830 30.044 1.00 27.20 177 LEU A N 1
ATOM 826 C CA . LEU A 1 106 ? 10.721 -2.464 28.971 1.00 27.15 177 LEU A CA 1
ATOM 827 C C . LEU A 1 106 ? 11.583 -1.443 28.227 1.00 26.99 177 LEU A C 1
ATOM 828 O O . LEU A 1 106 ? 11.222 -0.253 28.128 1.00 24.87 177 LEU A O 1
ATOM 833 N N . LEU A 1 107 ? 12.695 -1.925 27.691 1.00 24.57 178 LEU A N 1
ATOM 834 C CA . LEU A 1 107 ? 13.651 -1.104 27.002 1.00 24.25 178 LEU A CA 1
ATOM 835 C C . LEU A 1 107 ? 13.614 -1.440 25.509 1.00 24.42 178 LEU A C 1
ATOM 836 O O . LEU A 1 107 ? 13.889 -2.587 25.110 1.00 21.40 178 LEU A O 1
ATOM 841 N N . TYR A 1 108 ? 13.306 -0.433 24.701 1.00 22.70 179 TYR A N 1
ATOM 842 C CA . TYR A 1 108 ? 13.221 -0.587 23.214 1.00 23.49 179 TYR A CA 1
ATOM 843 C C . TYR A 1 108 ? 14.181 0.335 22.536 1.00 24.59 179 TYR A C 1
ATOM 844 O O . TYR A 1 108 ? 14.415 1.451 23.036 1.00 25.01 179 TYR A O 1
ATOM 853 N N . GLU A 1 109 ? 14.737 -0.103 21.401 1.00 23.41 180 GLU A N 1
ATOM 854 C CA . GLU A 1 109 ? 15.401 0.825 20.500 1.00 23.27 180 GLU A CA 1
ATOM 855 C C . GLU A 1 109 ? 14.746 0.727 19.136 1.00 20.86 180 GLU A C 1
ATOM 856 O O . GLU A 1 109 ? 14.606 -0.362 18.609 1.00 18.34 180 GLU A O 1
ATOM 862 N N . ILE A 1 110 ? 14.306 1.853 18.589 1.00 19.41 181 ILE A N 1
ATOM 863 C CA . ILE A 1 110 ? 13.558 1.883 17.336 1.00 22.49 181 ILE A CA 1
ATOM 864 C C . ILE A 1 110 ? 14.393 2.687 16.342 1.00 21.53 181 ILE A C 1
ATOM 865 O O . ILE A 1 110 ? 14.853 3.753 16.701 1.00 21.93 181 ILE A O 1
ATOM 870 N N . ASP A 1 111 ? 14.577 2.171 15.113 1.00 22.75 182 ASP A N 1
ATOM 871 C CA . ASP A 1 111 ? 15.286 2.855 13.989 1.00 24.71 182 ASP A CA 1
ATOM 872 C C . ASP A 1 111 ? 14.258 3.079 12.926 1.00 24.17 182 ASP A C 1
ATOM 873 O O . ASP A 1 111 ? 13.528 2.151 12.585 1.00 21.17 182 ASP A O 1
ATOM 878 N N . VAL A 1 112 ? 14.183 4.295 12.390 1.00 20.60 183 VAL A N 1
ATOM 879 C CA . VAL A 1 112 ? 13.342 4.576 11.241 1.00 21.54 183 VAL A CA 1
ATOM 880 C C . VAL A 1 112 ? 14.159 4.347 9.951 1.00 21.69 183 VAL A C 1
ATOM 881 O O . VAL A 1 112 ? 15.193 4.966 9.720 1.00 24.65 183 VAL A O 1
ATOM 885 N N . VAL A 1 113 ? 13.689 3.410 9.143 1.00 21.67 184 VAL A N 1
ATOM 886 C CA . VAL A 1 113 ? 14.343 2.994 7.889 1.00 19.98 184 VAL A CA 1
ATOM 887 C C . VAL A 1 113 ? 13.817 3.857 6.729 1.00 21.59 184 VAL A C 1
ATOM 888 O O . VAL A 1 113 ? 14.600 4.390 5.909 1.00 23.96 184 VAL A O 1
ATOM 892 N N . LYS A 1 114 ? 12.511 4.073 6.673 1.00 21.74 185 LYS A N 1
ATOM 893 C CA . LYS A 1 114 ? 11.976 4.854 5.542 1.00 25.96 185 LYS A CA 1
ATOM 894 C C . LYS A 1 114 ? 10.659 5.455 5.916 1.00 24.86 185 LYS A C 1
ATOM 895 O O . LYS A 1 114 ? 9.869 4.833 6.646 1.00 23.76 185 LYS A O 1
ATOM 901 N N . VAL A 1 115 ? 10.415 6.670 5.415 1.00 26.13 186 VAL A N 1
ATOM 902 C CA . VAL A 1 115 ? 9.134 7.337 5.614 1.00 28.68 186 VAL A CA 1
ATOM 903 C C . VAL A 1 115 ? 8.460 7.537 4.242 1.00 31.62 186 VAL A C 1
ATOM 904 O O . VAL A 1 115 ? 9.069 8.088 3.340 1.00 33.03 186 VAL A O 1
ATOM 908 N N . VAL A 1 116 ? 7.209 7.100 4.137 1.00 35.66 187 VAL A N 1
ATOM 909 C CA . VAL A 1 116 ? 6.343 7.321 2.980 1.00 44.91 187 VAL A CA 1
ATOM 910 C C . VAL A 1 116 ? 5.179 8.238 3.425 1.00 51.18 187 VAL A C 1
ATOM 911 O O . VAL A 1 116 ? 4.171 7.780 3.979 1.00 54.35 187 VAL A O 1
ATOM 915 N N . LYS A 1 117 ? 5.345 9.542 3.245 1.00 61.03 188 LYS A N 1
ATOM 916 C CA . LYS A 1 117 ? 4.240 10.483 3.517 1.00 78.64 188 LYS A CA 1
ATOM 917 C C . LYS A 1 117 ? 3.659 10.839 2.168 1.00 87.13 188 LYS A C 1
ATOM 918 O O . LYS A 1 117 ? 2.793 11.707 2.036 1.00 93.61 188 LYS A O 1
ATOM 924 N N . LYS A 1 118 ? 4.123 10.080 1.182 1.00 98.24 189 LYS A N 1
ATOM 925 C CA . LYS A 1 118 ? 4.242 10.530 -0.189 1.00 98.02 189 LYS A CA 1
ATOM 926 C C . LYS A 1 118 ? 2.964 10.385 -1.020 1.00 104.56 189 LYS A C 1
ATOM 927 O O . LYS A 1 118 ? 2.572 11.326 -1.718 1.00 107.62 189 LYS A O 1
ATOM 933 N N . ASP A 1 119 ? 2.315 9.220 -0.922 1.00 107.92 190 ASP A N 1
ATOM 934 C CA . ASP A 1 119 ? 1.374 8.748 -1.948 1.00 106.94 190 ASP A CA 1
ATOM 935 C C . ASP A 1 119 ? 2.083 8.729 -3.323 1.00 110.16 190 ASP A C 1
ATOM 936 O O . ASP A 1 119 ? 1.486 8.360 -4.336 1.00 111.10 190 ASP A O 1
ATOM 938 N N . SER A 1 120 ? 3.363 9.135 -3.326 1.00 110.73 191 SER A N 1
ATOM 939 C CA . SER A 1 120 ? 4.308 8.915 -4.435 1.00 108.19 191 SER A CA 1
ATOM 940 C C . SER A 1 120 ? 4.586 7.425 -4.562 1.00 115.03 191 SER A C 1
ATOM 941 O O . SER A 1 120 ? 5.264 6.989 -5.501 1.00 122.91 191 SER A O 1
ATOM 944 N N . GLN A 1 121 ? 4.083 6.656 -3.595 1.00 109.53 192 GLN A N 1
ATOM 945 C CA . GLN A 1 121 ? 4.141 5.204 -3.638 1.00 101.24 192 GLN A CA 1
ATOM 946 C C . GLN A 1 121 ? 3.182 4.670 -4.712 1.00 94.64 192 GLN A C 1
ATOM 947 O O . GLN A 1 121 ? 2.317 3.836 -4.432 1.00 99.08 192 GLN A O 1
ATOM 949 N N . GLY A 1 122 ? 3.336 5.179 -5.937 1.00 84.77 193 GLY A N 1
ATOM 950 C CA . GLY A 1 122 ? 2.723 4.586 -7.128 1.00 76.45 193 GLY A CA 1
ATOM 951 C C . GLY A 1 122 ? 3.459 3.291 -7.444 1.00 70.98 193 GLY A C 1
ATOM 952 O O . GLY A 1 122 ? 4.324 2.873 -6.676 1.00 68.09 193 GLY A O 1
ATOM 953 N N . LYS A 1 123 ? 3.139 2.662 -8.573 1.00 65.76 194 LYS A N 1
ATOM 954 C CA . LYS A 1 123 ? 3.720 1.345 -8.913 1.00 63.97 194 LYS A CA 1
ATOM 955 C C . LYS A 1 123 ? 5.100 1.435 -9.593 1.00 56.42 194 LYS A C 1
ATOM 956 O O . LYS A 1 123 ? 5.396 2.456 -10.226 1.00 58.73 194 LYS A O 1
ATOM 962 N N . THR A 1 124 ? 5.932 0.387 -9.468 1.00 46.58 195 THR A N 1
ATOM 963 C CA . THR A 1 124 ? 7.271 0.354 -10.141 1.00 36.82 195 THR A CA 1
ATOM 964 C C . THR A 1 124 ? 7.514 -0.779 -11.179 1.00 32.28 195 THR A C 1
ATOM 965 O O . THR A 1 124 ? 6.734 -1.733 -11.275 1.00 32.08 195 THR A O 1
ATOM 969 N N . PHE A 1 125 ? 8.598 -0.654 -11.949 1.00 27.39 196 PHE A N 1
ATOM 970 C CA . PHE A 1 125 ? 9.022 -1.676 -12.897 1.00 25.70 196 PHE A CA 1
ATOM 971 C C . PHE A 1 125 ? 7.899 -2.225 -13.816 1.00 26.07 196 PHE A C 1
ATOM 972 O O . PHE A 1 125 ? 7.100 -1.424 -14.374 1.00 24.16 196 PHE A O 1
ATOM 980 N N . ILE A 1 126 ? 7.816 -3.567 -13.953 1.00 27.22 197 ILE A N 1
ATOM 981 C CA . ILE A 1 126 ? 6.789 -4.283 -14.778 1.00 26.21 197 ILE A CA 1
ATOM 982 C C . ILE A 1 126 ? 5.344 -3.958 -14.347 1.00 27.39 197 ILE A C 1
ATOM 983 O O . ILE A 1 126 ? 4.479 -3.779 -15.200 1.00 25.83 197 ILE A O 1
ATOM 988 N N . GLU A 1 127 ? 5.075 -3.895 -13.038 1.00 26.00 198 GLU A N 1
ATOM 989 C CA . GLU A 1 127 ? 3.753 -3.434 -12.541 1.00 31.38 198 GLU A CA 1
ATOM 990 C C . GLU A 1 127 ? 3.335 -2.058 -13.091 1.00 33.35 198 GLU A C 1
ATOM 991 O O . GLU A 1 127 ? 2.236 -1.897 -13.633 1.00 35.52 198 GLU A O 1
ATOM 997 N N . LYS A 1 128 ? 4.219 -1.079 -12.926 1.00 33.13 199 LYS A N 1
ATOM 998 C CA . LYS A 1 128 ? 3.999 0.259 -13.453 1.00 35.85 199 LYS A CA 1
ATOM 999 C C . LYS A 1 128 ? 3.713 0.210 -14.936 1.00 34.64 199 LYS A C 1
ATOM 1000 O O . LYS A 1 128 ? 2.720 0.779 -15.399 1.00 35.66 199 LYS A O 1
ATOM 1006 N N . VAL A 1 129 ? 4.582 -0.462 -15.691 1.00 31.61 200 VAL A N 1
ATOM 1007 C CA . VAL A 1 129 ? 4.463 -0.517 -17.142 1.00 33.51 200 VAL A CA 1
ATOM 1008 C C . VAL A 1 129 ? 3.114 -1.136 -17.571 1.00 39.25 200 VAL A C 1
ATOM 1009 O O . VAL A 1 129 ? 2.403 -0.582 -18.445 1.00 38.44 200 VAL A O 1
ATOM 1013 N N . GLU A 1 130 ? 2.760 -2.267 -16.960 1.00 37.09 201 GLU A N 1
ATOM 1014 C CA . GLU A 1 130 ? 1.523 -2.951 -17.324 1.00 41.53 201 GLU A CA 1
ATOM 1015 C C . GLU A 1 130 ? 0.284 -2.139 -16.929 1.00 45.53 201 GLU A C 1
ATOM 1016 O O . GLU A 1 130 ? -0.708 -2.116 -17.680 1.00 47.41 201 GLU A O 1
ATOM 1022 N N . GLN A 1 131 ? 0.362 -1.450 -15.788 1.00 46.66 202 GLN A N 1
ATOM 1023 C CA . GLN A 1 131 ? -0.675 -0.481 -15.370 1.00 56.55 202 GLN A CA 1
ATOM 1024 C C . GLN A 1 131 ? -0.994 0.581 -16.445 1.00 59.95 202 GLN A C 1
ATOM 1025 O O . GLN A 1 131 ? -2.161 0.754 -16.819 1.00 60.46 202 GLN A O 1
ATOM 1031 N N . LYS A 1 132 ? 0.050 1.261 -16.932 1.00 61.98 203 LYS A N 1
ATOM 1032 C CA . LYS A 1 132 ? -0.050 2.301 -17.964 1.00 64.25 203 LYS A CA 1
ATOM 1033 C C . LYS A 1 132 ? -0.623 1.807 -19.285 1.00 69.71 203 LYS A C 1
ATOM 1034 O O . LYS A 1 132 ? -1.386 2.520 -19.949 1.00 73.53 203 LYS A O 1
ATOM 1040 N N . ILE A 1 133 ? -0.246 0.591 -19.666 1.00 69.68 204 ILE A N 1
ATOM 1041 C CA . ILE A 1 1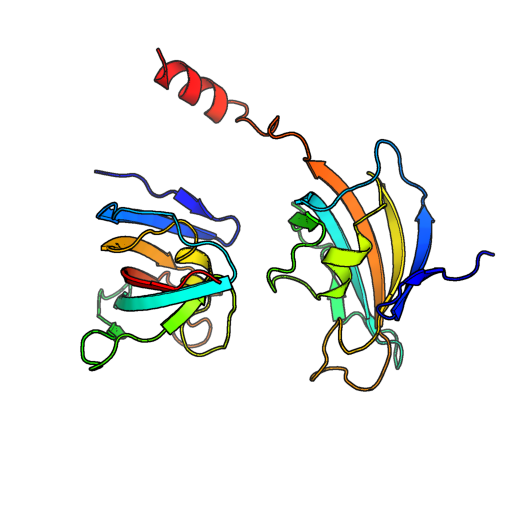33 ? -0.837 -0.072 -20.829 1.00 75.67 204 ILE A CA 1
ATOM 1042 C C . ILE A 1 133 ? -2.322 -0.364 -20.573 1.00 82.23 204 ILE A C 1
ATOM 1043 O O . ILE A 1 133 ? -3.067 -0.638 -21.511 1.00 85.83 204 ILE A O 1
ATOM 1048 N N . ASP A 1 134 ? -2.746 -0.273 -19.309 1.00 88.84 205 ASP A N 1
ATOM 1049 C CA . ASP A 1 134 ? -4.152 -0.496 -18.934 1.00 96.51 205 ASP A CA 1
ATOM 1050 C C . ASP A 1 134 ? -5.016 0.763 -18.699 1.00 99.52 205 ASP A C 1
ATOM 1051 O O . ASP A 1 134 ? -6.192 0.641 -18.335 1.00 104.83 205 ASP A O 1
ATOM 1056 N N . GLN A 1 135 ? -4.438 1.955 -18.893 1.00 96.87 206 GLN A N 1
ATOM 1057 C CA . GLN A 1 135 ? -5.232 3.168 -19.172 1.00 90.46 206 GLN A CA 1
ATOM 1058 C C . GLN A 1 135 ? -5.566 3.065 -20.655 1.00 84.55 206 GLN A C 1
ATOM 1059 O O . GLN A 1 135 ? -6.700 2.758 -21.045 1.00 85.72 206 GLN A O 1
ATOM 1065 N N . ILE A 1 136 ? -4.524 3.311 -21.453 1.00 71.59 207 ILE A N 1
ATOM 1066 C CA . ILE A 1 136 ? -4.454 3.113 -22.910 1.00 66.05 207 ILE A CA 1
ATOM 1067 C C . ILE A 1 136 ? -4.613 1.654 -23.394 1.00 63.84 207 ILE A C 1
ATOM 1068 O O . ILE A 1 136 ? -5.126 0.774 -22.679 1.00 57.78 207 ILE A O 1
ATOM 1073 N N . ASP B 1 5 ? -15.121 -12.135 -13.924 1.00 55.41 76 ASP B N 1
ATOM 1074 C CA . ASP B 1 5 ? -14.189 -12.956 -13.090 1.00 59.14 76 ASP B CA 1
ATOM 1075 C C . ASP B 1 5 ? -12.997 -12.126 -12.575 1.00 52.51 76 ASP B C 1
ATOM 1076 O O . ASP B 1 5 ? -12.317 -11.466 -13.356 1.00 57.12 76 ASP B O 1
ATOM 1081 N N . LYS B 1 6 ? -12.752 -12.164 -11.266 1.00 42.94 77 LYS B N 1
ATOM 1082 C CA . LYS B 1 6 ? -11.921 -11.150 -10.594 1.00 34.81 77 LYS B CA 1
ATOM 1083 C C . LYS B 1 6 ? -10.584 -11.713 -10.075 1.00 29.21 77 LYS B C 1
ATOM 1084 O O . LYS B 1 6 ? -10.533 -12.879 -9.662 1.00 29.64 77 LYS B O 1
ATOM 1090 N N . PRO B 1 7 ? -9.500 -10.908 -10.098 1.00 24.29 78 PRO B N 1
ATOM 1091 C CA . PRO B 1 7 ? -8.269 -11.475 -9.495 1.00 23.88 78 PRO B CA 1
ATOM 1092 C C . PRO B 1 7 ? -8.282 -11.291 -7.993 1.00 21.28 78 PRO B C 1
ATOM 1093 O O . PRO B 1 7 ? -8.984 -10.404 -7.465 1.00 24.09 78 PRO B O 1
ATOM 1097 N N . TYR B 1 8 ? -7.443 -12.048 -7.304 1.00 20.64 79 TYR B N 1
ATOM 1098 C CA . TYR B 1 8 ? -7.139 -11.765 -5.897 1.00 19.56 79 TYR B CA 1
ATOM 1099 C C . TYR B 1 8 ? -6.185 -10.582 -5.752 1.00 21.05 79 TYR B C 1
ATOM 1100 O O . TYR B 1 8 ? -5.317 -10.342 -6.586 1.00 21.41 79 TYR B O 1
ATOM 1109 N N . VAL B 1 9 ? -6.385 -9.832 -4.683 1.00 17.62 80 VAL B N 1
ATOM 1110 C CA . VAL B 1 9 ? -5.433 -8.870 -4.177 1.00 19.90 80 VAL B CA 1
ATOM 1111 C C . VAL B 1 9 ? -4.821 -9.432 -2.875 1.00 19.41 80 VAL B C 1
ATOM 1112 O O . VAL B 1 9 ? -5.520 -10.104 -2.094 1.00 20.46 80 VAL B O 1
ATOM 1116 N N . LYS B 1 10 ? -3.523 -9.157 -2.641 1.00 17.95 81 LYS B N 1
ATOM 1117 C CA . LYS B 1 10 ? -2.788 -9.765 -1.532 1.00 17.92 81 LYS B CA 1
ATOM 1118 C C . LYS B 1 10 ? -2.504 -8.693 -0.507 1.00 20.26 81 LYS B C 1
ATOM 1119 O O . LYS B 1 10 ? -1.972 -7.598 -0.842 1.00 21.71 81 LYS B O 1
ATOM 1125 N N . THR B 1 11 ? -2.933 -8.930 0.727 1.00 17.79 82 THR B N 1
ATOM 1126 C CA . THR B 1 11 ? -2.600 -7.984 1.804 1.00 19.30 82 THR B CA 1
ATOM 1127 C C . THR B 1 11 ? -1.125 -8.146 2.252 1.00 19.61 82 THR B C 1
ATOM 1128 O O . THR B 1 11 ? -0.506 -9.200 1.976 1.00 19.31 82 THR B O 1
ATOM 1132 N N . GLU B 1 12 ? -0.581 -7.133 2.936 1.00 21.53 83 GLU B N 1
ATOM 1133 C CA . GLU B 1 12 ? 0.774 -7.281 3.530 1.00 24.44 83 GLU B CA 1
ATOM 1134 C C . GLU B 1 12 ? 0.809 -8.535 4.420 1.00 22.72 83 GLU B C 1
ATOM 1135 O O . GLU B 1 12 ? 1.803 -9.227 4.442 1.00 23.89 83 GLU B O 1
ATOM 1141 N N . SER B 1 13 ? -0.284 -8.804 5.142 1.00 19.28 84 SER B N 1
ATOM 1142 C CA . SER B 1 13 ? -0.357 -9.921 6.075 1.00 19.46 84 SER B CA 1
ATOM 1143 C C . SER B 1 13 ? -0.411 -11.299 5.383 1.00 18.48 84 SER B C 1
ATOM 1144 O O . SER B 1 13 ? -0.278 -12.313 6.055 1.00 19.62 84 SER B O 1
ATOM 1147 N N . GLY B 1 14 ? -0.557 -11.327 4.057 1.00 17.35 85 GLY B N 1
ATOM 1148 C CA . GLY B 1 14 ? -0.608 -12.560 3.299 1.00 18.06 85 GLY B CA 1
ATOM 1149 C C . GLY B 1 14 ? -2.009 -13.099 2.985 1.00 18.43 85 GLY B C 1
ATOM 1150 O O . GLY B 1 14 ? -2.148 -14.272 2.570 1.00 18.07 85 GLY B O 1
ATOM 1151 N N . ILE B 1 15 ? -3.053 -12.280 3.180 1.00 16.73 86 ILE B N 1
ATOM 1152 C CA . ILE B 1 15 ? -4.420 -12.737 2.810 1.00 16.42 86 ILE B CA 1
ATOM 1153 C C . ILE B 1 15 ? -4.660 -12.388 1.358 1.00 16.75 86 ILE B C 1
ATOM 1154 O O . ILE B 1 15 ? -4.371 -11.269 0.933 1.00 15.42 86 ILE B O 1
ATOM 1159 N N . LEU B 1 16 ? -5.194 -13.335 0.600 1.00 16.07 87 LEU B N 1
ATOM 1160 C CA . LEU B 1 16 ? -5.669 -13.046 -0.742 1.00 17.26 87 LEU B CA 1
ATOM 1161 C C . LEU B 1 16 ? -7.181 -12.874 -0.696 1.00 17.74 87 LEU B C 1
ATOM 1162 O O . LEU B 1 16 ? -7.887 -13.703 -0.083 1.00 18.09 87 LEU B O 1
ATOM 1167 N N . TYR B 1 17 ? -7.693 -11.832 -1.372 1.00 18.54 88 TYR B N 1
ATOM 11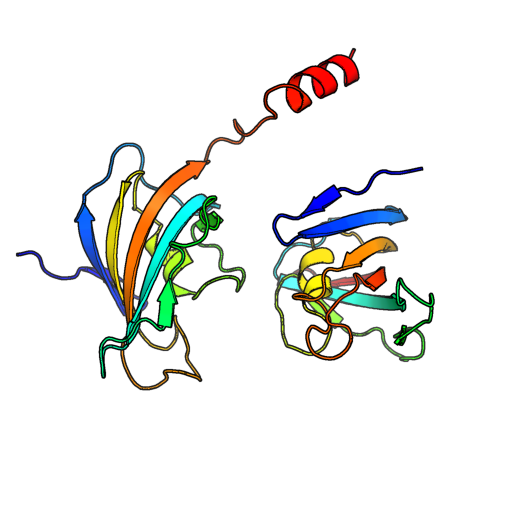68 C CA . TYR B 1 17 ? -9.145 -11.567 -1.301 1.00 17.36 88 TYR B CA 1
ATOM 1169 C C . TYR B 1 17 ? -9.647 -10.953 -2.567 1.00 17.35 88 TYR B C 1
ATOM 1170 O O . TYR B 1 17 ? -8.881 -10.286 -3.311 1.00 18.50 88 TYR B O 1
ATOM 1179 N N . LYS B 1 18 ? -10.936 -11.117 -2.788 1.00 16.59 89 LYS B N 1
ATOM 1180 C CA . LYS B 1 18 ? -11.635 -10.461 -3.885 1.00 18.67 89 LYS B CA 1
ATOM 1181 C C . LYS B 1 18 ? -13.108 -10.299 -3.410 1.00 18.99 89 LYS B C 1
ATOM 1182 O O . LYS B 1 18 ? -13.630 -11.131 -2.617 1.00 17.78 89 LYS B O 1
ATOM 1188 N N . ASP B 1 19 ? -13.791 -9.298 -3.943 1.00 17.94 90 ASP B N 1
ATOM 1189 C CA . ASP B 1 19 ? -15.207 -9.135 -3.626 1.00 18.56 90 ASP B CA 1
ATOM 1190 C C . ASP B 1 19 ? -16.116 -9.793 -4.633 1.00 18.74 90 ASP B C 1
ATOM 1191 O O . ASP B 1 19 ? -16.094 -9.492 -5.842 1.00 18.75 90 ASP B 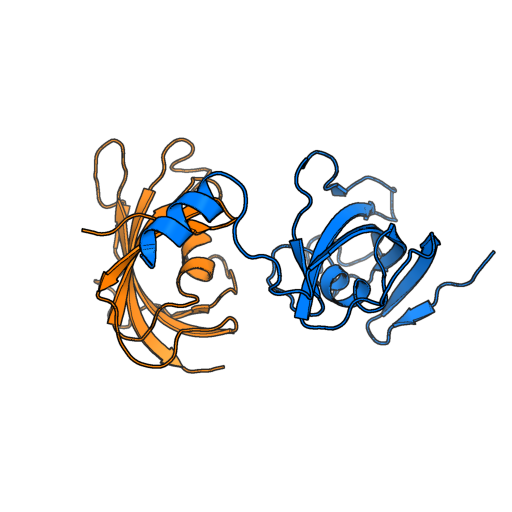O 1
ATOM 1196 N N . LEU B 1 20 ? -16.869 -10.771 -4.152 1.00 18.54 91 LEU B N 1
ATOM 1197 C CA . LEU B 1 20 ? -17.835 -11.464 -5.014 1.00 18.56 91 LEU B CA 1
ATOM 1198 C C . LEU B 1 20 ? -19.108 -10.658 -5.163 1.00 17.06 91 LEU B C 1
ATOM 1199 O O . LEU B 1 20 ? -19.822 -10.786 -6.171 1.00 18.01 91 LEU B O 1
ATOM 1204 N N . ILE B 1 21 ? -19.446 -9.880 -4.140 1.00 18.13 92 ILE B N 1
ATOM 1205 C CA . ILE B 1 21 ? -20.613 -8.981 -4.189 1.00 17.14 92 ILE B CA 1
ATOM 1206 C C . ILE B 1 21 ? -20.069 -7.641 -3.708 1.00 17.45 92 ILE B C 1
ATOM 1207 O O . ILE B 1 21 ? -19.498 -7.562 -2.624 1.00 15.80 92 ILE B O 1
ATOM 1212 N N . ASP B 1 22 ? -20.217 -6.615 -4.514 1.00 17.68 93 ASP B N 1
ATOM 1213 C CA . ASP B 1 22 ? -19.599 -5.338 -4.110 1.00 20.69 93 ASP B CA 1
ATOM 1214 C C . ASP B 1 22 ? -20.112 -4.698 -2.861 1.00 20.56 93 ASP B C 1
ATOM 1215 O O . ASP B 1 22 ? -19.336 -4.105 -2.087 1.00 21.98 93 ASP B O 1
ATOM 1220 N N . GLY B 1 23 ? -21.428 -4.717 -2.686 1.00 18.96 94 GLY B N 1
ATOM 1221 C CA . GLY B 1 23 ? -21.994 -4.076 -1.504 1.00 19.21 94 GLY B CA 1
ATOM 1222 C C . GLY B 1 23 ? -22.153 -2.597 -1.826 1.00 22.29 94 GLY B C 1
ATOM 1223 O O . GLY B 1 23 ? -21.847 -2.163 -2.935 1.00 21.77 94 GLY B O 1
ATOM 1224 N N . GLU B 1 24 ? -22.610 -1.818 -0.858 1.00 23.72 95 GLU B N 1
ATOM 1225 C CA . GLU B 1 24 ? -22.874 -0.394 -1.132 1.00 27.44 95 GLU B CA 1
ATOM 1226 C C . GLU B 1 24 ? -22.804 0.393 0.163 1.00 25.76 95 GLU B C 1
ATOM 1227 O O . GLU B 1 24 ? -23.145 -0.119 1.212 1.00 24.09 95 GLU B O 1
ATOM 1233 N N . GLY B 1 25 ? -22.450 1.666 0.064 1.00 26.61 96 GLY B N 1
ATOM 1234 C CA . GLY B 1 25 ? -22.375 2.551 1.244 1.00 29.56 96 GLY B CA 1
ATOM 1235 C C . GLY B 1 25 ? -20.923 2.861 1.559 1.00 26.88 96 GLY B C 1
ATOM 1236 O O . GLY B 1 25 ? -20.039 2.585 0.747 1.00 26.99 96 GLY B O 1
ATOM 1237 N N . ASP B 1 26 ? -20.675 3.413 2.740 1.00 27.62 97 ASP B N 1
ATOM 1238 C CA . ASP B 1 26 ? -19.326 3.791 3.148 1.00 30.33 97 ASP B CA 1
ATOM 1239 C C . ASP B 1 26 ? -18.548 2.536 3.562 1.00 29.59 97 ASP B C 1
ATOM 1240 O O . ASP B 1 26 ? -19.076 1.711 4.295 1.00 29.70 97 ASP B O 1
ATOM 1245 N N . PRO B 1 27 ? -17.285 2.435 3.140 1.00 31.22 98 PRO B N 1
ATOM 1246 C CA . PRO B 1 27 ? -16.433 1.297 3.464 1.00 34.75 98 PRO B CA 1
ATOM 1247 C C . PRO B 1 27 ? -16.108 1.269 4.958 1.00 32.95 98 PRO B C 1
ATOM 1248 O O . PRO B 1 27 ? -15.946 2.327 5.593 1.00 32.03 98 PRO B O 1
ATOM 1252 N N . ILE B 1 28 ? -16.021 0.063 5.508 1.00 28.07 99 ILE B N 1
ATOM 1253 C CA . ILE B 1 28 ? -15.734 -0.109 6.922 1.00 24.56 99 ILE B CA 1
ATOM 1254 C C . ILE B 1 28 ? -14.314 0.406 7.185 1.00 25.13 99 ILE B C 1
ATOM 1255 O O . ILE B 1 28 ? -13.405 0.152 6.412 1.00 25.73 99 ILE B O 1
ATOM 1260 N N . GLU B 1 29 ? -14.153 1.119 8.290 1.00 27.84 100 GLU B N 1
ATOM 1261 C CA . GLU B 1 29 ? -12.833 1.545 8.768 1.00 30.63 100 GLU B CA 1
ATOM 1262 C C . GLU B 1 29 ? -12.506 0.865 10.078 1.00 30.23 100 GLU B C 1
ATOM 1263 O O . GLU B 1 29 ? -13.402 0.455 10.802 1.00 29.19 100 GLU B O 1
ATOM 1269 N N . GLU B 1 30 ? -11.218 0.788 10.392 1.00 31.35 101 GLU B N 1
ATOM 1270 C CA . GLU B 1 30 ? -10.774 0.370 11.725 1.00 32.05 101 GLU B CA 1
ATOM 1271 C C . GLU B 1 30 ? -11.573 1.019 12.847 1.00 29.74 101 GLU B C 1
ATOM 1272 O O . GLU B 1 30 ? -11.808 2.230 12.848 1.00 34.46 101 GLU B O 1
ATOM 1278 N N . GLY B 1 31 ? -12.037 0.184 13.772 1.00 27.40 102 GLY B N 1
ATOM 1279 C CA . GLY B 1 31 ? -12.832 0.622 14.897 1.00 29.02 102 GLY B CA 1
ATOM 1280 C C . GLY B 1 31 ? -14.341 0.572 14.703 1.00 27.52 102 GLY B C 1
ATOM 1281 O O . GLY B 1 31 ? -15.086 0.602 15.678 1.00 28.07 102 GLY B O 1
ATOM 1282 N N . ASP B 1 32 ? -14.810 0.493 13.460 1.00 25.29 103 ASP B N 1
ATOM 1283 C CA . ASP B 1 32 ? -16.259 0.331 13.226 1.00 24.86 103 ASP B CA 1
ATOM 1284 C C . ASP B 1 32 ? -16.764 -0.980 13.814 1.00 24.98 103 ASP B C 1
ATOM 1285 O O . ASP B 1 32 ? -16.016 -1.971 13.854 1.00 23.46 103 ASP B O 1
ATOM 1290 N N . ILE B 1 33 ? -18.025 -0.995 14.243 1.00 23.06 104 ILE B N 1
ATOM 1291 C CA . ILE B 1 33 ? -18.682 -2.248 14.682 1.00 24.92 104 ILE B CA 1
ATOM 1292 C C . ILE B 1 33 ? -19.288 -2.857 13.421 1.00 24.84 104 ILE B C 1
ATOM 1293 O O . ILE B 1 33 ? -19.899 -2.126 12.619 1.00 26.54 104 ILE B O 1
ATOM 1298 N N . VAL B 1 34 ? -19.093 -4.169 13.244 1.00 22.40 105 VAL B N 1
ATOM 1299 C CA . VAL B 1 34 ? -19.474 -4.850 11.995 1.00 20.99 105 VAL B CA 1
ATOM 1300 C C . VAL B 1 34 ? -20.173 -6.148 12.388 1.00 20.68 105 VAL B C 1
ATOM 1301 O O . VAL B 1 34 ? -19.601 -6.956 13.124 1.00 23.12 105 VAL B O 1
ATOM 1305 N N . TYR B 1 35 ? -21.405 -6.331 11.904 1.00 19.58 106 TYR B N 1
ATOM 1306 C CA . TYR B 1 35 ? -22.107 -7.624 11.988 1.00 19.24 106 TYR B CA 1
ATOM 1307 C C . TYR B 1 35 ? -21.856 -8.420 10.729 1.00 18.98 106 TYR B C 1
ATOM 1308 O O . TYR B 1 35 ? -22.010 -7.895 9.600 1.00 18.06 106 TYR B O 1
ATOM 1317 N N . ILE B 1 36 ? -21.471 -9.690 10.909 1.00 17.34 107 ILE B N 1
ATOM 1318 C CA . ILE B 1 36 ? -21.026 -10.513 9.794 1.00 17.65 107 ILE B CA 1
ATOM 1319 C C . ILE B 1 36 ? -21.624 -11.908 9.856 1.00 18.32 107 ILE B C 1
ATOM 1320 O O . ILE B 1 36 ? -22.014 -12.354 10.917 1.00 19.32 107 ILE B O 1
ATOM 1325 N N . HIS B 1 37 ? -21.702 -12.573 8.706 1.00 18.17 108 HIS B N 1
ATOM 1326 C CA . HIS B 1 37 ? -21.852 -14.015 8.657 1.00 15.94 108 HIS B CA 1
ATOM 1327 C C . HIS B 1 37 ? -20.769 -14.537 7.740 1.00 17.90 108 HIS B C 1
ATOM 1328 O O . HIS B 1 37 ? -20.364 -13.868 6.780 1.00 19.43 108 HIS B O 1
ATOM 1335 N N . TYR B 1 38 ? -20.326 -15.761 7.978 1.00 16.48 109 TYR B N 1
ATOM 1336 C CA . TYR B 1 38 ? -19.269 -16.289 7.110 1.00 15.74 109 TYR B CA 1
ATOM 1337 C C . TYR B 1 38 ? -19.243 -17.816 7.204 1.00 16.29 109 TYR B C 1
ATOM 1338 O O . TYR B 1 38 ? -19.860 -18.396 8.119 1.00 14.43 109 TYR B O 1
ATOM 1347 N N . GLN B 1 39 ? -18.513 -18.422 6.269 1.00 15.71 110 GLN B N 1
ATOM 1348 C CA . GLN B 1 39 ? -18.173 -19.856 6.309 1.00 16.01 110 GLN B CA 1
ATOM 1349 C C . GLN B 1 39 ? -16.726 -19.990 5.948 1.00 15.57 110 GLN B C 1
ATOM 1350 O O . GLN B 1 39 ? -16.248 -19.293 5.078 1.00 16.02 110 GLN B O 1
ATOM 1356 N N . GLY B 1 40 ? -16.054 -20.983 6.508 1.00 15.33 111 GLY B N 1
ATOM 1357 C CA . GLY B 1 40 ? -14.692 -21.287 6.078 1.00 13.98 111 GLY B CA 1
ATOM 1358 C C . GLY B 1 40 ? -14.639 -22.744 5.650 1.00 15.42 111 GLY B C 1
ATOM 1359 O O . GLY B 1 40 ? -15.386 -23.558 6.213 1.00 17.01 111 GLY B O 1
ATOM 1360 N N . LYS B 1 41 ? -13.802 -23.021 4.656 1.00 16.23 112 LYS B N 1
ATOM 1361 C CA . LYS B 1 41 ? -13.622 -24.419 4.083 1.00 17.75 112 LYS B CA 1
ATOM 1362 C C . LYS B 1 41 ? -12.152 -24.796 3.959 1.00 16.83 112 LYS B C 1
ATOM 1363 O O . LYS B 1 41 ? -11.299 -23.922 3.725 1.00 18.58 112 LYS B O 1
ATOM 1369 N N . THR B 1 42 ? -11.852 -26.104 4.091 1.00 18.80 113 THR B N 1
ATOM 1370 C CA . THR B 1 42 ? -10.526 -26.614 3.812 1.00 18.83 113 THR B CA 1
ATOM 1371 C C . THR B 1 42 ? -10.222 -26.589 2.319 1.00 19.71 113 THR B C 1
ATOM 1372 O O . THR B 1 42 ? -11.111 -26.656 1.492 1.00 18.82 113 THR B O 1
ATOM 1376 N N . THR B 1 43 ? -8.954 -26.451 1.989 1.00 21.18 114 THR B N 1
ATOM 1377 C CA . THR B 1 43 ? -8.542 -26.446 0.596 1.00 22.58 114 THR B CA 1
ATOM 1378 C C . THR B 1 43 ? -7.937 -27.789 0.170 1.00 25.71 114 THR B C 1
ATOM 1379 O O . THR B 1 43 ? -7.529 -27.959 -0.978 1.00 23.68 114 THR B O 1
ATOM 1383 N N . ASN B 1 44 ? -7.898 -28.755 1.082 1.00 29.34 115 ASN B N 1
ATOM 1384 C CA . ASN B 1 44 ? -7.419 -30.081 0.723 1.00 30.20 115 ASN B CA 1
ATOM 1385 C C . ASN B 1 44 ? -8.567 -31.061 0.564 1.00 33.09 115 ASN B C 1
ATOM 1386 O O . ASN B 1 44 ? -8.545 -31.851 -0.339 1.00 35.97 115 ASN B O 1
ATOM 1391 N N . ASP B 1 45 ? -9.586 -31.002 1.414 1.00 32.92 116 ASP B N 1
ATOM 1392 C CA . ASP B 1 45 ? -10.755 -31.865 1.175 1.00 31.03 116 ASP B CA 1
ATOM 1393 C C . ASP B 1 45 ? -12.086 -31.104 0.995 1.00 25.76 116 ASP B C 1
ATOM 1394 O O . ASP B 1 45 ? -13.136 -31.719 0.896 1.00 25.21 116 ASP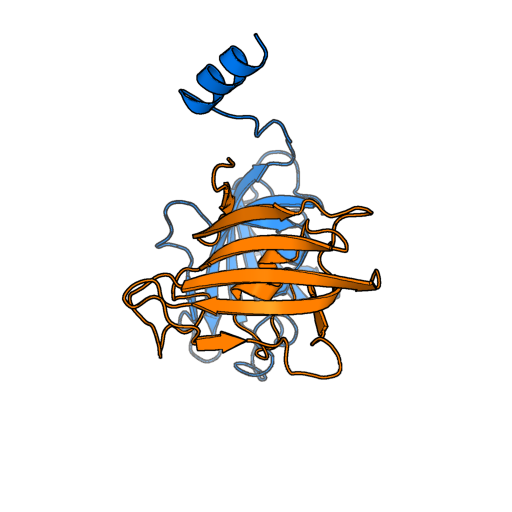 B O 1
ATOM 1399 N N . PHE B 1 46 ? -12.007 -29.768 0.946 1.00 23.76 117 PHE B N 1
ATOM 1400 C CA . PHE B 1 46 ? -13.106 -28.878 0.574 1.00 21.94 117 PHE B CA 1
ATOM 1401 C C . PHE B 1 46 ? -14.283 -28.933 1.506 1.00 23.93 117 PHE B C 1
ATOM 1402 O O . PHE B 1 46 ? -15.437 -28.738 1.086 1.00 26.84 117 PHE B O 1
ATOM 1410 N N . ARG B 1 47 ? -14.025 -29.155 2.779 1.00 21.33 118 ARG B N 1
ATOM 1411 C CA . ARG B 1 47 ? -15.159 -29.269 3.709 1.00 24.28 118 ARG B CA 1
ATOM 1412 C C . ARG B 1 47 ? -15.424 -27.993 4.498 1.00 22.33 118 ARG B C 1
ATOM 1413 O O . ARG B 1 47 ? -14.491 -27.267 4.772 1.00 19.64 118 ARG B O 1
ATOM 1421 N N . ILE B 1 48 ? -16.695 -27.723 4.841 1.00 23.89 119 ILE B N 1
ATOM 1422 C CA . ILE B 1 48 ? -17.024 -26.600 5.686 1.00 23.63 119 ILE B CA 1
ATOM 1423 C C . ILE B 1 48 ? -16.528 -26.877 7.117 1.00 22.31 119 ILE B C 1
ATOM 1424 O O . ILE B 1 48 ? -16.964 -27.810 7.745 1.00 25.30 119 ILE B O 1
ATOM 1429 N N . ILE B 1 49 ? -15.652 -26.034 7.655 1.00 20.80 120 ILE B N 1
ATOM 1430 C CA . ILE B 1 49 ? -15.142 -26.276 9.027 1.00 19.21 120 ILE B CA 1
ATOM 1431 C C . ILE B 1 49 ? -15.929 -25.432 10.015 1.00 17.02 120 ILE B C 1
ATOM 1432 O O . ILE B 1 49 ? -15.843 -25.621 11.208 1.00 16.80 120 ILE B O 1
ATOM 1437 N N . HIS B 1 50 ? -16.618 -24.406 9.515 1.00 18.92 121 HIS B N 1
ATOM 1438 C CA . HIS B 1 50 ? -17.267 -23.434 10.390 1.00 18.39 121 HIS B CA 1
ATOM 1439 C C . HIS B 1 50 ? -18.211 -22.581 9.540 1.00 20.09 121 HIS B C 1
ATOM 1440 O O . HIS B 1 50 ? -17.831 -22.100 8.464 1.00 17.57 121 HIS B O 1
ATOM 1447 N N . SER B 1 51 ? -19.443 -22.449 10.015 1.00 20.10 122 SER B N 1
ATOM 1448 C CA . SER B 1 51 ? -20.457 -21.577 9.404 1.00 22.53 122 SER B CA 1
ATOM 1449 C C . SER B 1 51 ? -21.274 -20.862 10.474 1.00 22.78 122 SER B C 1
ATOM 1450 O O . SER B 1 51 ? -21.782 -21.514 11.367 1.00 21.07 122 SER B O 1
ATOM 1453 N N . THR B 1 52 ? -21.436 -19.544 10.376 1.00 19.35 123 THR B N 1
ATOM 1454 C CA . THR B 1 52 ? -22.111 -18.789 11.426 1.00 20.42 123 THR B CA 1
ATOM 1455 C C . THR B 1 52 ? -23.622 -18.635 11.120 1.00 20.10 123 THR B C 1
ATOM 1456 O O . THR B 1 52 ? -24.378 -18.085 11.958 1.00 19.86 123 THR B O 1
ATOM 1460 N N . PHE B 1 53 ? -24.040 -19.071 9.931 1.00 19.27 124 PHE B N 1
ATOM 1461 C CA . PHE B 1 53 ? -25.366 -18.715 9.393 1.00 21.90 124 PHE B CA 1
ATOM 1462 C C . PHE B 1 53 ? -26.498 -19.208 10.321 1.00 25.27 124 PHE B C 1
ATOM 1463 O O . PHE B 1 53 ? -27.590 -18.629 10.371 1.00 23.74 124 PHE B O 1
ATOM 1471 N N . ASN B 1 54 ? -26.216 -20.242 11.103 1.00 25.41 125 ASN B N 1
ATOM 1472 C CA . ASN B 1 54 ? -27.247 -20.733 12.018 1.00 29.73 125 ASN B CA 1
ATOM 1473 C C . ASN B 1 54 ? -27.369 -19.997 13.335 1.00 29.15 125 ASN B C 1
ATOM 1474 O O . ASN B 1 54 ? -28.218 -20.334 14.130 1.00 32.60 125 ASN B O 1
ATOM 1479 N N . SER B 1 55 ? -26.531 -18.998 13.578 1.00 30.56 126 SER B N 1
ATOM 1480 C CA . SER B 1 55 ? -26.728 -18.065 14.712 1.00 36.34 126 SER B CA 1
ATOM 1481 C C . SER B 1 55 ? -27.885 -17.127 14.442 1.00 38.84 126 SER B C 1
ATOM 1482 O O . SER B 1 55 ? -27.962 -16.550 13.358 1.00 42.16 126 SER B O 1
ATOM 1485 N N . ILE B 1 56 ? -28.759 -16.936 15.431 1.00 48.81 127 ILE B N 1
ATOM 1486 C CA . ILE B 1 56 ? -29.920 -16.022 15.274 1.00 53.68 127 ILE B CA 1
ATOM 1487 C C . ILE B 1 56 ? -29.398 -14.655 14.797 1.00 52.02 127 ILE B C 1
ATOM 1488 O O . ILE B 1 56 ? -29.597 -14.234 13.650 1.00 61.58 127 ILE B O 1
ATOM 1493 N N . ILE B 1 57 ? -28.687 -14.006 15.702 1.00 46.04 128 ILE B N 1
ATOM 1494 C CA . ILE B 1 57 ? -28.082 -12.732 15.458 1.00 42.22 128 ILE B CA 1
ATOM 1495 C C . ILE B 1 57 ? -26.675 -12.926 14.864 1.00 38.31 128 ILE B C 1
ATOM 1496 O O . ILE B 1 57 ? -25.882 -13.731 15.402 1.00 36.72 128 ILE B O 1
ATOM 1501 N N . PRO B 1 58 ? -26.359 -12.187 13.770 1.00 31.16 129 PRO B N 1
ATOM 1502 C CA . PRO B 1 58 ? -24.982 -12.302 13.250 1.00 28.97 129 PRO B CA 1
ATOM 1503 C C . PRO B 1 58 ? -23.977 -11.885 14.308 1.00 26.27 129 PRO B C 1
ATOM 1504 O O . PRO B 1 58 ? -24.244 -10.973 15.084 1.00 27.21 129 PRO B O 1
ATOM 1508 N N . PRO B 1 59 ? -22.831 -12.570 14.361 1.00 25.34 130 PRO B N 1
ATOM 1509 C CA . PRO B 1 59 ? -21.778 -12.137 15.277 1.00 26.01 130 PRO B CA 1
ATOM 1510 C C . PRO B 1 59 ? -21.266 -10.700 14.946 1.00 28.84 130 PRO B C 1
ATOM 1511 O O . PRO B 1 59 ? -21.311 -10.270 13.782 1.00 21.73 130 PRO B O 1
ATOM 1515 N N . LYS B 1 60 ? -20.816 -9.947 15.955 1.00 25.95 131 LYS B N 1
ATOM 1516 C CA . LYS B 1 60 ? -20.256 -8.653 15.675 1.00 29.33 131 LYS B CA 1
ATOM 1517 C C . LYS B 1 60 ? -18.829 -8.549 16.184 1.00 25.52 131 LYS B C 1
ATOM 1518 O O . LYS B 1 60 ? -18.470 -9.172 17.165 1.00 22.22 131 LYS B O 1
ATOM 1524 N N . ILE B 1 61 ? -18.037 -7.751 15.480 1.00 23.63 132 ILE B N 1
ATOM 1525 C CA . ILE B 1 61 ? -16.664 -7.474 15.860 1.00 22.57 132 ILE B CA 1
ATOM 1526 C C . ILE B 1 61 ? -16.440 -5.966 15.729 1.00 21.80 132 ILE B C 1
ATOM 1527 O O . ILE B 1 61 ? -17.278 -5.274 15.160 1.00 23.92 132 ILE B O 1
ATOM 1532 N N . ARG B 1 62 ? -15.309 -5.474 16.246 1.00 21.80 133 ARG B N 1
ATOM 1533 C CA . ARG B 1 62 ? -14.764 -4.147 15.841 1.00 26.70 133 ARG B CA 1
ATOM 1534 C C . ARG B 1 62 ? -13.709 -4.405 14.793 1.00 24.14 133 ARG B C 1
ATOM 1535 O O . ARG B 1 62 ? -12.778 -5.188 15.038 1.00 21.79 133 ARG B O 1
ATOM 1543 N N . ALA B 1 63 ? -13.854 -3.746 13.650 1.00 22.56 134 ALA B N 1
ATOM 1544 C CA . ALA B 1 63 ? -12.958 -3.882 12.515 1.00 22.84 134 ALA B CA 1
ATOM 1545 C C . ALA B 1 63 ? -11.538 -3.577 13.028 1.00 23.07 134 ALA B C 1
ATOM 1546 O O . ALA B 1 63 ? -11.356 -2.653 13.826 1.00 22.55 134 ALA B O 1
ATOM 1548 N N . GLY B 1 64 ? -10.584 -4.433 12.662 1.00 19.83 135 GLY B N 1
ATOM 1549 C CA . GLY B 1 64 ? -9.179 -4.280 13.056 1.00 22.01 135 GLY B CA 1
ATOM 1550 C C . GLY B 1 64 ? -8.830 -4.477 14.517 1.00 22.63 135 GLY B C 1
ATOM 1551 O O . GLY B 1 64 ? -7.709 -4.170 14.912 1.00 22.81 135 GLY B O 1
ATOM 1552 N N . GLN B 1 65 ? -9.773 -4.964 15.317 1.00 23.29 136 GLN B N 1
ATOM 1553 C CA . GLN B 1 65 ? -9.545 -5.219 16.724 1.00 24.71 136 GLN B CA 1
ATOM 1554 C C . GLN B 1 65 ? -9.728 -6.678 17.120 1.00 22.56 136 GLN B C 1
ATOM 1555 O O . GLN B 1 65 ? -10.816 -7.076 17.569 1.00 20.47 136 GLN B O 1
ATOM 1561 N N . TYR B 1 66 ? -8.641 -7.457 16.953 1.00 22.09 137 TYR B N 1
ATOM 1562 C CA . TYR B 1 66 ? -8.615 -8.902 17.312 1.00 20.74 137 TYR B CA 1
ATOM 1563 C C . TYR B 1 66 ? -8.974 -9.092 18.767 1.00 23.94 137 TYR B C 1
ATOM 1564 O O . TYR B 1 66 ? -8.314 -8.519 19.659 1.00 21.45 137 TYR B O 1
ATOM 1573 N N . ASP B 1 67 ? -10.007 -9.897 19.024 1.00 22.47 138 ASP B N 1
ATOM 1574 C CA . ASP B 1 67 ? -10.458 -10.141 20.399 1.00 22.41 138 ASP B CA 1
ATOM 1575 C C . ASP B 1 67 ? -10.683 -11.668 20.620 1.00 20.87 138 ASP B C 1
ATOM 1576 O O . ASP B 1 67 ? -11.442 -12.057 21.519 1.00 19.88 138 ASP B O 1
ATOM 1581 N N . GLN B 1 68 ? -10.016 -12.474 19.798 1.00 17.99 139 GLN B N 1
ATOM 1582 C CA . GLN B 1 68 ? -9.940 -13.956 19.919 1.00 19.15 139 GLN B CA 1
ATOM 1583 C C . GLN B 1 68 ? -11.220 -14.731 19.657 1.00 19.64 139 GLN B C 1
ATOM 1584 O O . GLN B 1 68 ? -11.233 -15.957 19.818 1.00 17.27 139 GLN B O 1
ATOM 1590 N N . LYS B 1 69 ? -12.276 -14.059 19.248 1.00 18.55 140 LYS B N 1
ATOM 1591 C CA . LYS B 1 69 ? -13.579 -14.727 19.057 1.00 19.70 140 LYS B CA 1
ATOM 1592 C C . LYS B 1 69 ? -13.833 -15.268 17.641 1.00 18.71 140 LYS B C 1
ATOM 1593 O O . LYS B 1 69 ? -14.861 -15.934 17.405 1.00 20.53 140 LYS B O 1
ATOM 1599 N N . HIS B 1 70 ? -12.947 -14.936 16.701 1.00 17.46 141 HIS B N 1
ATOM 1600 C CA . HIS B 1 70 ? -13.015 -15.383 15.300 1.00 16.06 141 HIS B CA 1
ATOM 1601 C C . HIS B 1 70 ? -11.572 -15.502 14.859 1.00 16.81 141 HIS B C 1
ATOM 1602 O O . HIS B 1 70 ? -10.693 -15.047 15.608 1.00 18.88 141 HIS B O 1
ATOM 1609 N N . ILE B 1 71 ? -11.306 -16.026 13.650 1.00 15.33 142 ILE B N 1
ATOM 1610 C CA . ILE B 1 71 ? -9.908 -16.072 13.194 1.00 15.96 142 ILE B CA 1
ATOM 1611 C C . ILE B 1 71 ? -9.360 -14.644 13.006 1.00 16.51 142 ILE B C 1
ATOM 1612 O O . ILE B 1 71 ? -10.097 -13.762 12.637 1.00 17.72 142 ILE B O 1
ATOM 1617 N N . ARG B 1 72 ? -8.078 -14.451 13.278 1.00 16.72 143 ARG B N 1
ATOM 1618 C CA . ARG B 1 72 ? -7.429 -13.174 13.062 1.00 18.41 143 ARG B CA 1
ATOM 1619 C C . ARG B 1 72 ? -7.744 -12.487 11.747 1.00 16.96 143 ARG B C 1
ATOM 1620 O O . ARG B 1 72 ? -7.910 -11.276 11.750 1.00 18.77 143 ARG B O 1
ATOM 1628 N N . ALA B 1 73 ? -7.753 -13.231 10.624 1.00 17.83 144 ALA B N 1
ATOM 1629 C CA . ALA B 1 73 ? -7.882 -12.628 9.302 1.00 19.45 144 ALA B CA 1
ATOM 1630 C C . ALA B 1 73 ? -9.179 -11.804 9.189 1.00 19.69 144 ALA B C 1
ATOM 1631 O O . ALA B 1 73 ? -9.223 -10.782 8.516 1.00 20.91 144 ALA B O 1
ATOM 1633 N N . ILE B 1 74 ? -10.230 -12.277 9.843 1.00 18.78 145 ILE B N 1
ATOM 1634 C CA . ILE B 1 74 ? -11.560 -11.694 9.678 1.00 18.57 145 ILE B CA 1
ATOM 1635 C C . ILE B 1 74 ? -11.551 -10.248 10.204 1.00 19.25 145 ILE B C 1
ATOM 1636 O O . ILE B 1 74 ? -12.107 -9.344 9.575 1.00 21.73 145 ILE B O 1
ATOM 1641 N N . TYR B 1 75 ? -10.877 -10.013 11.332 1.00 19.38 146 TYR B N 1
ATOM 1642 C CA . TYR B 1 75 ? -10.812 -8.642 11.887 1.00 18.18 146 TYR B CA 1
ATOM 1643 C C . TYR B 1 75 ? -10.131 -7.706 10.917 1.00 19.75 146 TYR B C 1
ATOM 1644 O O . TYR B 1 75 ? -10.505 -6.507 10.801 1.00 19.31 146 TYR B O 1
ATOM 1653 N N . GLU B 1 76 ? -9.132 -8.214 10.202 1.00 17.88 147 GLU B N 1
ATOM 1654 C CA . GLU B 1 76 ? -8.444 -7.345 9.236 1.00 19.07 147 GLU B CA 1
ATOM 1655 C C . GLU B 1 76 ? -9.254 -7.137 7.980 1.00 19.36 147 GLU B C 1
ATOM 1656 O O . GLU B 1 76 ? -9.439 -6.005 7.480 1.00 18.62 147 GLU B O 1
ATOM 1662 N N . ILE B 1 77 ? -9.756 -8.253 7.447 1.00 18.78 148 ILE B N 1
ATOM 1663 C CA . ILE B 1 77 ? -10.308 -8.252 6.131 1.00 20.75 148 ILE B CA 1
ATOM 1664 C C . ILE B 1 77 ? -11.681 -7.529 5.972 1.00 21.34 148 ILE B C 1
ATOM 1665 O O . ILE B 1 77 ? -12.076 -7.211 4.825 1.00 20.73 148 ILE B O 1
ATOM 1670 N N . VAL B 1 78 ? -12.413 -7.299 7.076 1.00 19.31 149 VAL B N 1
ATOM 1671 C CA . VAL B 1 78 ? -13.670 -6.547 6.979 1.00 19.92 149 VAL B CA 1
ATOM 1672 C C . VAL B 1 78 ? -13.405 -5.060 6.625 1.00 20.10 149 VAL B C 1
ATOM 1673 O O . VAL B 1 78 ? -14.304 -4.354 6.143 1.00 19.05 149 VAL B O 1
ATOM 1677 N N . ILE B 1 79 ? -12.181 -4.586 6.857 1.00 20.08 150 ILE B N 1
ATOM 1678 C CA . ILE B 1 79 ? -11.836 -3.180 6.534 1.00 21.19 150 ILE B CA 1
ATOM 1679 C C . ILE B 1 79 ? -11.926 -2.953 5.023 1.00 20.58 150 ILE B C 1
ATOM 1680 O O . ILE B 1 79 ? -11.386 -3.712 4.263 1.00 22.36 150 ILE B O 1
ATOM 1685 N N . GLY B 1 80 ? -12.617 -1.900 4.590 1.00 22.16 151 GLY B N 1
ATOM 1686 C CA . GLY B 1 80 ? -12.806 -1.663 3.180 1.00 22.27 151 GLY B CA 1
ATOM 1687 C C . GLY B 1 80 ? -14.062 -2.337 2.583 1.00 24.77 151 GLY B C 1
ATOM 1688 O O . GLY B 1 80 ? -14.469 -1.985 1.471 1.00 21.72 151 GLY B O 1
ATOM 1689 N N . MET B 1 81 ? -14.677 -3.294 3.300 1.00 21.98 152 MET B N 1
ATOM 1690 C CA . MET B 1 81 ? -15.954 -3.883 2.873 1.00 20.25 152 MET B CA 1
ATOM 1691 C C . MET B 1 81 ? -17.032 -2.864 3.148 1.00 20.50 152 MET B C 1
ATOM 1692 O O . MET B 1 81 ? -16.820 -1.972 3.953 1.00 18.63 152 MET B O 1
ATOM 1697 N N . LYS B 1 82 ? -18.191 -3.041 2.509 1.00 19.23 153 LYS B N 1
ATOM 1698 C CA . LYS B 1 82 ? -19.396 -2.232 2.711 1.00 21.11 153 LYS B CA 1
ATOM 1699 C C . LYS B 1 82 ? -20.572 -3.114 3.184 1.00 22.36 153 LYS B C 1
ATOM 1700 O O . LYS B 1 82 ? -20.459 -4.329 3.178 1.00 18.66 153 LYS B O 1
ATOM 1706 N N . LYS B 1 83 ? -21.696 -2.521 3.597 1.00 20.92 154 LYS B N 1
ATOM 1707 C CA . LYS B 1 83 ? -22.893 -3.349 3.853 1.00 22.73 154 LYS B CA 1
ATOM 1708 C C . LYS B 1 83 ? -23.219 -4.263 2.642 1.00 19.86 154 LYS B C 1
ATOM 1709 O O . LYS B 1 83 ? -23.208 -3.776 1.491 1.00 21.86 154 LYS B O 1
ATOM 1715 N N . HIS B 1 84 ? -23.459 -5.576 2.856 1.00 18.91 155 HIS B N 1
ATOM 1716 C CA . HIS B 1 84 ? -23.739 -6.539 1.784 1.00 19.89 155 HIS B CA 1
ATOM 1717 C C . HIS B 1 84 ? -22.562 -6.920 0.900 1.00 18.84 155 HIS B C 1
ATOM 1718 O O . HIS B 1 84 ? -22.741 -7.667 -0.060 1.00 18.73 155 HIS B O 1
ATOM 1725 N N . THR B 1 85 ? -21.376 -6.384 1.192 1.00 17.20 156 THR B N 1
ATOM 1726 C CA . THR B 1 85 ? -20.188 -6.925 0.510 1.00 16.91 156 THR B CA 1
ATOM 1727 C C . THR B 1 85 ? -20.043 -8.393 0.867 1.00 16.60 156 THR B C 1
ATOM 1728 O O . THR B 1 85 ? -20.237 -8.762 1.990 1.00 16.94 156 THR B O 1
ATOM 1732 N N . ARG B 1 86 ? -19.752 -9.230 -0.114 1.00 15.95 157 ARG B N 1
ATOM 1733 C CA . ARG B 1 86 ? -19.288 -10.601 0.153 1.00 15.51 157 ARG B CA 1
ATOM 1734 C C . ARG B 1 86 ? -17.845 -10.703 -0.352 1.00 14.98 157 ARG B C 1
ATOM 1735 O O . ARG B 1 86 ? -17.598 -10.498 -1.556 1.00 15.78 157 ARG B O 1
ATOM 1743 N N . ARG B 1 87 ? -16.916 -10.977 0.576 1.00 14.31 158 ARG B N 1
ATOM 1744 C CA . ARG B 1 87 ? -15.459 -10.962 0.265 1.00 14.64 158 ARG B CA 1
ATOM 1745 C C . ARG B 1 87 ? -14.968 -12.394 0.414 1.00 14.28 158 ARG B C 1
ATOM 1746 O O . ARG B 1 87 ? -15.144 -13.009 1.468 1.00 16.77 158 ARG B O 1
ATOM 1754 N N . GLN B 1 88 ? -14.417 -12.959 -0.641 1.00 15.58 159 GLN B N 1
ATOM 1755 C CA . GLN B 1 88 ? -13.848 -14.308 -0.552 1.00 15.41 159 GLN B CA 1
ATOM 1756 C C . GLN B 1 88 ? -12.343 -14.134 -0.227 1.00 16.55 159 GLN B C 1
ATOM 1757 O O . GLN B 1 88 ? -11.714 -13.252 -0.838 1.00 16.49 159 GLN B O 1
ATOM 1763 N N . CYS B 1 89 ? -11.821 -14.899 0.757 1.00 15.37 160 CYS B N 1
ATOM 1764 C CA . CYS B 1 89 ? -10.495 -14.736 1.403 1.00 16.58 160 CYS B CA 1
ATOM 1765 C C . CYS B 1 89 ? -9.783 -16.100 1.349 1.00 16.18 160 CYS B C 1
ATOM 1766 O O . CYS B 1 89 ? -10.346 -17.024 1.797 1.00 15.01 160 CYS B O 1
ATOM 1769 N N . VAL B 1 90 ? -8.546 -16.162 0.862 1.00 16.11 161 VAL B N 1
ATOM 1770 C CA . VAL B 1 90 ? -7.666 -17.341 1.024 1.00 17.54 161 VAL B CA 1
ATOM 1771 C C . VAL B 1 90 ? -6.757 -17.000 2.206 1.00 17.61 161 VAL B C 1
ATOM 1772 O O . VAL B 1 90 ? -5.886 -16.101 2.116 1.00 16.32 161 VAL B O 1
ATOM 1776 N N . VAL B 1 91 ? -6.953 -17.717 3.304 1.00 16.21 162 VAL B N 1
ATOM 1777 C C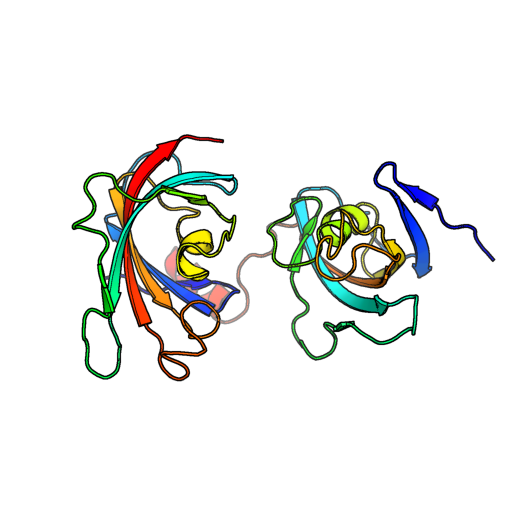A . VAL B 1 91 ? -6.389 -17.321 4.608 1.00 17.84 162 VAL B CA 1
ATOM 1778 C C . VAL B 1 91 ? -5.176 -18.188 4.969 1.00 16.74 162 VAL B C 1
ATOM 1779 O O . VAL B 1 91 ? -5.276 -19.373 5.013 1.00 19.01 162 VAL B O 1
ATOM 1783 N N . PRO B 1 92 ? -4.020 -17.559 5.230 1.00 18.70 163 PRO B N 1
ATOM 1784 C CA . PRO B 1 92 ? -2.839 -18.359 5.586 1.00 16.78 163 PRO B CA 1
ATOM 1785 C C . PRO B 1 92 ? -2.918 -18.846 7.052 1.00 17.56 163 PRO B C 1
ATOM 1786 O O . PRO B 1 92 ? -3.590 -18.244 7.862 1.00 16.70 163 PRO B O 1
ATOM 1790 N N . PRO B 1 93 ? -2.293 -19.998 7.354 1.00 18.24 164 PRO B N 1
ATOM 1791 C CA . PRO B 1 93 ? -2.478 -20.623 8.688 1.00 18.91 164 PRO B CA 1
ATOM 1792 C C . PRO B 1 93 ? -2.177 -19.738 9.897 1.00 19.89 164 PRO B C 1
ATOM 1793 O O . PRO B 1 93 ? -2.867 -19.878 10.896 1.00 18.92 164 PRO B O 1
ATOM 1797 N N . HIS B 1 94 ? -1.217 -18.807 9.808 1.00 20.16 165 HIS B N 1
ATOM 1798 C CA . HIS B 1 94 ? -0.874 -17.953 10.977 1.00 21.86 165 HIS B CA 1
ATOM 1799 C C . HIS B 1 94 ? -2.006 -16.951 11.310 1.00 21.13 165 HIS B C 1
ATOM 1800 O O . HIS B 1 94 ? -2.076 -16.387 12.394 1.00 17.07 165 HIS B O 1
ATOM 1807 N N . LEU B 1 95 ? -2.948 -16.783 10.391 1.00 20.22 166 LEU B N 1
ATOM 1808 C CA . LEU B 1 95 ? -4.108 -15.917 10.675 1.00 19.39 166 LEU B CA 1
ATOM 1809 C C . LEU B 1 95 ? -5.404 -16.714 10.830 1.00 18.50 166 LEU B C 1
ATOM 1810 O O . LEU B 1 95 ? -6.496 -16.115 10.820 1.00 18.79 166 LEU B O 1
ATOM 1815 N N . ALA B 1 96 ? -5.311 -18.052 10.933 1.00 16.54 167 ALA B N 1
ATOM 1816 C CA . ALA B 1 96 ? -6.540 -18.834 11.070 1.00 18.22 167 ALA B CA 1
ATOM 1817 C C . ALA B 1 96 ? -6.342 -19.835 12.218 1.00 19.10 167 ALA B C 1
ATOM 1818 O O . ALA B 1 96 ? -6.440 -19.431 13.375 1.00 21.35 167 ALA B O 1
ATOM 1820 N N . TYR B 1 97 ? -5.961 -21.075 11.940 1.00 18.63 168 TYR B N 1
ATOM 1821 C CA . TYR B 1 97 ? -5.836 -22.057 13.008 1.00 18.67 168 TYR B CA 1
ATOM 1822 C C . TYR B 1 97 ? -4.443 -22.720 12.945 1.00 19.08 168 TYR B C 1
ATOM 1823 O O . TYR B 1 97 ? -4.324 -23.858 12.444 1.00 18.33 168 TYR B O 1
ATOM 1832 N N . PRO B 1 98 ? -3.375 -21.979 13.316 1.00 21.05 169 PRO B N 1
ATOM 1833 C CA . PRO B 1 98 ? -2.034 -22.543 13.082 1.00 21.11 169 PRO B CA 1
ATOM 1834 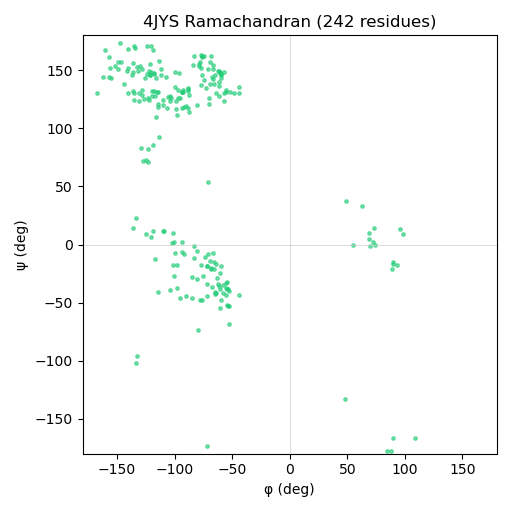C C . PRO B 1 98 ? -1.842 -23.874 13.833 1.00 23.66 169 PRO B C 1
ATOM 1835 O O . PRO B 1 98 ? -0.999 -24.670 13.457 1.00 20.12 169 PRO B O 1
ATOM 1839 N N . ASN B 1 99 ? -2.669 -24.146 14.841 1.00 21.10 170 ASN B N 1
ATOM 1840 C CA . ASN B 1 99 ? -2.543 -25.427 15.579 1.00 21.93 170 ASN B CA 1
ATOM 1841 C C . ASN B 1 99 ? -3.544 -26.530 15.171 1.00 24.68 170 ASN B C 1
ATOM 1842 O O . ASN B 1 99 ? -3.458 -27.669 15.652 1.00 27.26 170 ASN B O 1
ATOM 1847 N N . HIS B 1 100 ? -4.519 -26.199 14.324 1.00 21.43 171 HIS B N 1
ATOM 1848 C CA . HIS B 1 100 ? -5.494 -27.183 13.908 1.00 20.76 171 HIS B CA 1
ATOM 1849 C C . HIS B 1 100 ? -5.389 -27.488 12.421 1.00 20.90 171 HIS B C 1
ATOM 1850 O O . HIS B 1 100 ? -5.522 -28.639 12.009 1.00 21.86 171 HIS B O 1
ATOM 1857 N N . PHE B 1 101 ? -5.187 -26.436 11.629 1.00 19.76 172 PHE B N 1
ATOM 1858 C CA . PHE B 1 101 ? -4.936 -26.567 10.153 1.00 19.47 172 PHE B CA 1
ATOM 1859 C C . PHE B 1 101 ? -3.588 -25.872 9.841 1.00 18.32 172 PHE B C 1
ATOM 1860 O O . PHE B 1 101 ? -3.536 -24.718 9.307 1.00 19.91 172 PHE B O 1
ATOM 1868 N N . PRO B 1 102 ? -2.481 -26.501 10.279 1.00 19.68 173 PRO B N 1
ATOM 1869 C CA . PRO B 1 102 ? -1.181 -25.833 10.206 1.00 20.36 173 PRO B CA 1
ATOM 1870 C C . PRO B 1 102 ? -0.607 -25.607 8.810 1.00 19.78 173 PRO B C 1
ATOM 1871 O O . PRO B 1 102 ? 0.270 -24.777 8.653 1.00 21.52 173 PRO B O 1
ATOM 1875 N N . SER B 1 103 ? -1.045 -26.353 7.826 1.00 18.67 174 SER B N 1
ATOM 1876 C CA . SER B 1 103 ? -0.259 -26.456 6.579 1.00 20.30 174 SER B CA 1
ATOM 1877 C C . SER B 1 103 ? -0.967 -25.911 5.339 1.00 21.62 174 SER B C 1
ATOM 1878 O O . SER B 1 103 ? -0.386 -25.870 4.269 1.00 21.01 174 SER B O 1
ATOM 1881 N N . GLN B 1 104 ? -2.268 -25.645 5.457 1.00 21.17 175 GLN B N 1
ATOM 1882 C CA . GLN B 1 104 ? -3.079 -25.349 4.269 1.00 18.23 175 GLN B CA 1
ATOM 1883 C C . GLN B 1 104 ? -3.720 -23.971 4.402 1.00 17.74 175 GLN B C 1
ATOM 1884 O O . GLN B 1 104 ? -4.075 -23.542 5.508 1.00 18.31 175 GLN B O 1
ATOM 1890 N N . PRO B 1 105 ? -3.867 -23.253 3.286 1.00 18.29 176 PRO B N 1
ATOM 1891 C CA . PRO B 1 105 ? -4.743 -22.092 3.391 1.00 15.96 176 PRO B CA 1
ATOM 1892 C C . PRO B 1 105 ? -6.201 -22.570 3.573 1.00 17.02 176 PRO B C 1
ATOM 1893 O O . PRO B 1 105 ? -6.536 -23.740 3.233 1.00 15.46 176 PRO B O 1
ATOM 1897 N N . LEU B 1 106 ? -7.038 -21.696 4.140 1.00 16.34 177 LEU B N 1
ATOM 1898 C CA . LEU B 1 106 ? -8.467 -21.945 4.273 1.00 15.90 177 LEU B CA 1
ATOM 1899 C C . LEU B 1 106 ? -9.214 -20.873 3.463 1.00 17.43 177 LEU B C 1
ATOM 1900 O O . LEU B 1 106 ? -8.751 -19.731 3.329 1.00 19.59 177 LEU B O 1
ATOM 1905 N N . LEU B 1 107 ? -10.339 -21.261 2.911 1.00 18.07 178 LEU B N 1
ATOM 1906 C CA . LEU B 1 107 ? -11.106 -20.422 2.034 1.00 17.90 178 LEU B CA 1
ATOM 1907 C C . LEU B 1 107 ? -12.356 -19.931 2.772 1.00 17.84 178 LEU B C 1
ATOM 1908 O O . LEU B 1 107 ? -13.200 -20.704 3.158 1.00 16.42 178 LEU B O 1
ATOM 1913 N N . TYR B 1 108 ? -12.463 -18.610 2.948 1.00 15.35 179 TYR B N 1
ATOM 1914 C CA . TYR B 1 108 ? -13.594 -18.047 3.701 1.00 16.23 179 TYR B CA 1
ATOM 1915 C C . TYR B 1 108 ? -14.393 -17.163 2.795 1.00 17.36 179 TYR B C 1
ATOM 1916 O O . TYR B 1 108 ? -13.822 -16.451 1.960 1.00 16.37 179 TYR B O 1
ATOM 1925 N N . GLU B 1 109 ? -15.697 -17.104 3.010 1.00 17.64 180 GLU B N 1
ATOM 1926 C CA . GLU B 1 109 ? -16.493 -16.058 2.356 1.00 17.20 180 GLU B CA 1
ATOM 1927 C C . GLU B 1 109 ? -17.268 -15.326 3.429 1.00 17.48 180 GLU B C 1
ATOM 1928 O O . GLU B 1 109 ? -18.004 -15.959 4.205 1.00 13.81 180 GLU B O 1
ATOM 1934 N N . ILE B 1 110 ? -17.116 -13.995 3.474 1.00 16.76 181 ILE B N 1
ATOM 1935 C CA . ILE B 1 110 ? -17.667 -13.239 4.576 1.00 18.25 181 ILE B CA 1
ATOM 1936 C C . ILE B 1 110 ? -18.682 -12.239 4.015 1.00 18.41 181 ILE B C 1
ATOM 1937 O O . ILE B 1 110 ? -18.372 -11.499 3.066 1.00 17.90 181 ILE B O 1
ATOM 1942 N N . ASP B 1 111 ? -19.861 -12.201 4.642 1.00 17.45 182 ASP B N 1
ATOM 1943 C CA . ASP B 1 111 ? -20.938 -11.280 4.286 1.00 17.59 182 ASP B CA 1
ATOM 1944 C C . ASP B 1 111 ? -21.020 -10.198 5.349 1.00 17.33 182 ASP B C 1
ATOM 1945 O O . ASP B 1 111 ? -21.120 -10.514 6.506 1.00 15.77 182 ASP B O 1
ATOM 1950 N N . VAL B 1 112 ? -20.977 -8.909 4.987 1.00 18.34 183 VAL B N 1
ATOM 1951 C CA . VAL B 1 112 ? -21.240 -7.903 6.001 1.00 18.98 183 VAL B CA 1
ATOM 1952 C C . VAL B 1 112 ? -22.771 -7.682 6.034 1.00 19.50 183 VAL B C 1
ATOM 1953 O O . VAL B 1 112 ? -23.382 -7.468 4.984 1.00 20.97 183 VAL B O 1
ATOM 1957 N N . VAL B 1 113 ? -23.364 -7.749 7.221 1.00 18.22 184 VAL B N 1
ATOM 1958 C CA . VAL B 1 113 ? -24.827 -7.605 7.392 1.00 20.10 184 VAL B CA 1
ATOM 1959 C C . VAL B 1 113 ? -25.178 -6.163 7.805 1.00 21.61 184 VAL B C 1
ATOM 1960 O O . VAL B 1 113 ? -26.189 -5.613 7.361 1.00 22.09 184 VAL B O 1
ATOM 1964 N N . LYS B 1 114 ? -24.351 -5.553 8.641 1.00 19.24 185 LYS B N 1
ATOM 1965 C CA . LYS B 1 114 ? -24.698 -4.248 9.234 1.00 22.32 185 LYS B CA 1
ATOM 1966 C C . LYS B 1 114 ? -23.414 -3.643 9.755 1.00 23.85 185 LYS B C 1
ATOM 1967 O O . LYS B 1 114 ? -22.512 -4.375 10.248 1.00 22.62 185 LYS B O 1
ATOM 1973 N N . VAL B 1 115 ? -23.317 -2.324 9.640 1.00 23.49 186 VAL B N 1
ATOM 1974 C CA . VAL B 1 115 ? -22.133 -1.588 10.092 1.00 28.35 186 VAL B CA 1
ATOM 1975 C C . VAL B 1 115 ? -22.586 -0.454 11.004 1.00 31.33 186 VAL B C 1
ATOM 1976 O O . VAL B 1 115 ? -23.555 0.221 10.692 1.00 26.36 186 VAL B O 1
ATOM 1980 N N . VAL B 1 116 ? -21.935 -0.307 12.154 1.00 31.06 187 VAL B N 1
ATOM 1981 C CA . VAL B 1 116 ? -22.211 0.779 13.071 1.00 31.66 187 VAL B CA 1
ATOM 1982 C C . VAL B 1 116 ? -20.930 1.587 13.120 1.00 33.31 187 VAL B C 1
ATOM 1983 O O . VAL B 1 116 ? -19.923 1.119 13.618 1.00 32.09 187 VAL B O 1
ATOM 1987 N N . LYS B 1 117 ? -20.928 2.787 12.559 1.00 38.08 188 LYS B N 1
ATOM 1988 C CA . LYS B 1 117 ? -19.682 3.552 12.532 1.00 41.64 188 LYS B CA 1
ATOM 1989 C C . LYS B 1 117 ? -19.153 3.853 13.955 1.00 42.55 188 LYS B C 1
ATOM 1990 O O . LYS B 1 117 ? -19.943 3.962 14.897 1.00 43.93 188 LYS B O 1
ATOM 1996 N N . LYS B 1 118 ? -17.829 3.941 14.120 1.00 44.76 189 LYS B N 1
ATOM 1997 C CA . LYS B 1 118 ? -17.242 4.128 15.466 1.00 48.44 189 LYS B CA 1
ATOM 1998 C C . LYS B 1 118 ? -17.606 5.476 16.114 1.00 54.68 189 LYS B C 1
ATOM 1999 O O . LYS B 1 118 ? -17.747 6.481 15.418 1.00 56.80 189 LYS B O 1
#

Organism: Plasmodium vivax (strain Salvador I) (NCBI:txid126793)

InterPro domains:
  IPR001179 FKBP-type peptidyl-prolyl cis-trans isomerase domain [PF00254] (99-183)
  IPR001179 FKBP-type peptidyl-prolyl cis-trans isomerase domain [PS50059] (102-187)
  IPR046357 Peptidyl-prolyl cis-trans isomerase domain superfamily [G3DSA:3.10.50.40] (72-189)

Nearest PDB structures (foldseek):
  4jys-assembly2_B-2  TM=1.008E+00  e=5.011E-23  Plasmodium vivax Sal-1
  4jys-assembly2_A  TM=9.955E-01  e=3.554E-21  Plasmodium vivax Sal-1
  4lav-assembly2_B  TM=8.625E-01  e=6.375E-07  Homo sapiens
  4msp-assembly1_B  TM=8.442E-01  e=4.328E-07  Homo sapiens
  4dip-assembly8_H  TM=8.451E-01  e=4.834E-07  Homo sapiens

Radius of gyration: 20.7 Å; Cα contacts (8 Å, |Δi|>4): 531; chains: 2; bounding box: 55×48×60 Å

Sequence (246 aa):
DKPYVKTESGILYKDLIDGEGDPIEEGDIVYIHYQGKTTNDFRIIHSTFNSIIPPKIRAGQYDQKHIRAIYEIVIGMKKHTRRQCVVPPHLAYPNHFPSQPLLYEIDVVKVVKKDSQGKTFIEKVEQKIDQIDKPYVKTESGILYKDLIDGEGDPIEEGDIVYIHYQGKTTNDFRIIHSTFNSIIPPKIRAGQYDQKHIRAIYEIVIGMKKHTRRQCVVPPHLAYPNHFPSQPLLYEIDVVKVVKK